Protein AF-A0AAV4LNJ0-F1 (afdb_mon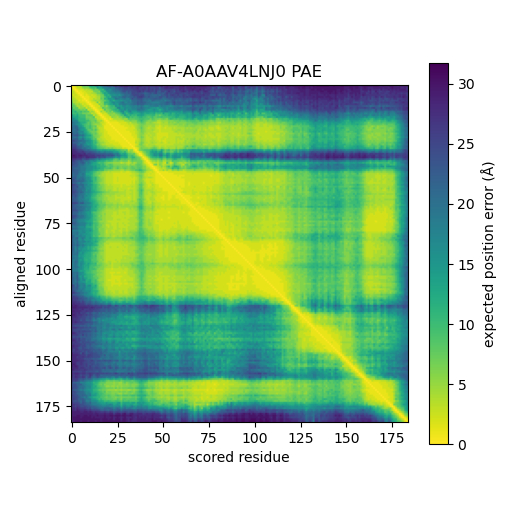omer)

Sequence (184 aa):
MTAALTVLNAVEDVTRVEASEKVLGECLAILWRRHAGSPGGVLQADDAVMDFLARAVFEKPLSDLETPNKRLLNVIAMLYMEHGLTSASYSARICVSEEGSVYSALINAVATHRSCMPMFAWQNFDALFRSSENERRSIIGKFVDERRLPKPFRDFVHPCKDPRTDILMVTCYWFGVTRSTGAL

Nearest PDB structures (foldseek):
  3o8j-assembly5_I  TM=6.833E-01  e=6.311E-03  Salmonella enterica subsp. enterica serovar Typhimurium
  2p2w-assembly1_A-2  TM=5.845E-01  e=1.129E-01  Thermotoga maritima

Secondary structure (DSSP, 8-state):
-HHHHHHHHHHHHHHHHHHHHHHHHHHHHHHHHHHSSSS--PPPGGGHHHHHHHHHHHSS-GGGS-HHHHHHHHHHHHHHS--SS-HHHHHHHHHHHTT--HHHHHHHHHHHHHHHGGGG-THHHHHHHHS-HHHHHHHHHHHHHTT---TTHHHHHSSS--HHHHHHHHHHHHTTTTSSS---

Structure (mmCIF, N/CA/C/O backbone):
data_AF-A0AAV4LNJ0-F1
#
_entry.id   AF-A0AAV4LNJ0-F1
#
loop_
_atom_site.group_PDB
_atom_site.id
_atom_site.type_symbol
_atom_site.label_atom_id
_atom_site.label_alt_id
_atom_site.label_comp_id
_atom_site.label_asym_id
_atom_site.label_entity_id
_atom_site.label_seq_id
_atom_site.pdbx_PDB_ins_code
_atom_site.Cartn_x
_atom_site.Cartn_y
_atom_site.Cartn_z
_atom_site.occupancy
_atom_site.B_iso_or_equiv
_atom_site.auth_seq_id
_atom_site.auth_comp_id
_atom_site.auth_asym_id
_atom_site.auth_atom_id
_atom_site.pdbx_PDB_model_num
ATOM 1 N N . MET A 1 1 ? 26.396 -29.781 -18.581 1.00 49.19 1 MET A N 1
ATOM 2 C CA . MET A 1 1 ? 25.346 -28.862 -19.078 1.00 49.19 1 MET A CA 1
ATOM 3 C C . MET A 1 1 ? 24.397 -28.408 -17.968 1.00 49.19 1 MET A C 1
ATOM 5 O O . MET A 1 1 ? 24.107 -27.226 -17.898 1.00 49.19 1 MET A O 1
ATOM 9 N N . THR A 1 2 ? 23.989 -29.292 -17.052 1.00 53.00 2 THR A N 1
ATOM 10 C CA . THR A 1 2 ? 23.052 -28.998 -15.947 1.00 53.00 2 THR A CA 1
ATOM 11 C C . THR A 1 2 ? 23.570 -27.965 -14.934 1.00 53.00 2 THR A C 1
ATOM 13 O O . THR A 1 2 ? 22.838 -27.054 -14.582 1.00 53.00 2 THR A O 1
ATOM 16 N N . ALA A 1 3 ? 24.848 -28.029 -14.539 1.00 46.94 3 ALA A N 1
ATOM 17 C CA . ALA A 1 3 ? 25.431 -27.084 -13.575 1.00 46.94 3 ALA A CA 1
ATOM 18 C C . ALA A 1 3 ? 25.561 -25.643 -14.113 1.00 46.94 3 ALA A C 1
ATOM 20 O O . ALA A 1 3 ? 25.388 -24.690 -13.364 1.00 46.94 3 ALA A O 1
ATOM 21 N N . ALA A 1 4 ? 25.818 -25.476 -15.415 1.00 41.66 4 ALA A N 1
ATOM 22 C CA . ALA A 1 4 ? 25.912 -24.157 -16.044 1.00 41.66 4 ALA A CA 1
ATOM 23 C C . ALA A 1 4 ? 24.541 -23.465 -16.127 1.00 41.66 4 ALA A C 1
ATOM 25 O O . ALA A 1 4 ? 24.450 -22.267 -15.889 1.00 41.66 4 ALA A O 1
ATOM 26 N N . LEU A 1 5 ? 23.475 -24.233 -16.386 1.00 39.78 5 LEU A N 1
ATOM 27 C CA . LEU A 1 5 ? 22.090 -23.751 -16.347 1.00 39.78 5 LEU A CA 1
ATOM 28 C C . LEU A 1 5 ? 21.650 -23.359 -14.929 1.00 39.78 5 LEU A C 1
ATOM 30 O O . LEU A 1 5 ? 20.991 -22.342 -14.761 1.00 39.78 5 LEU A O 1
ATOM 34 N N . THR A 1 6 ? 22.052 -24.111 -13.900 1.00 49.69 6 THR A N 1
ATOM 35 C CA . THR A 1 6 ? 21.769 -23.747 -12.501 1.00 49.69 6 THR A CA 1
ATOM 36 C C . THR A 1 6 ? 22.473 -22.454 -12.091 1.00 49.69 6 THR A C 1
ATOM 38 O O . THR A 1 6 ? 21.866 -21.623 -11.425 1.00 49.69 6 THR A O 1
ATOM 41 N N . VAL A 1 7 ? 23.728 -22.257 -12.508 1.00 45.03 7 VAL A N 1
ATOM 42 C CA . VAL A 1 7 ? 24.478 -21.022 -12.230 1.00 45.03 7 VAL A CA 1
ATOM 43 C C . VAL A 1 7 ? 23.899 -19.835 -13.001 1.00 45.03 7 VAL A C 1
ATOM 45 O O . VAL A 1 7 ? 23.751 -18.771 -12.419 1.00 45.03 7 VAL A O 1
ATOM 48 N N . LEU A 1 8 ? 23.511 -20.012 -14.268 1.00 37.38 8 LEU A N 1
ATOM 49 C CA . LEU A 1 8 ? 22.846 -18.964 -15.052 1.00 37.38 8 LEU A CA 1
ATOM 50 C C . LEU A 1 8 ? 21.506 -18.549 -14.433 1.00 37.38 8 LEU A C 1
ATOM 52 O O . LEU A 1 8 ? 21.284 -17.359 -14.253 1.00 37.38 8 LEU A O 1
ATOM 56 N N . ASN A 1 9 ? 20.672 -19.506 -14.018 1.00 42.97 9 ASN A N 1
ATOM 57 C CA . ASN A 1 9 ? 19.411 -19.205 -13.336 1.00 42.97 9 ASN A CA 1
ATOM 58 C C . ASN A 1 9 ? 19.643 -18.513 -11.984 1.00 42.97 9 ASN A C 1
ATOM 60 O O . ASN A 1 9 ? 18.956 -17.552 -11.669 1.00 42.97 9 ASN A O 1
ATOM 64 N N . ALA A 1 10 ? 20.643 -18.945 -11.209 1.00 45.41 10 ALA A N 1
ATOM 65 C CA . ALA A 1 10 ? 20.982 -18.300 -9.941 1.00 45.41 10 ALA A CA 1
ATOM 66 C C . ALA A 1 10 ? 21.514 -16.869 -10.136 1.00 45.41 10 ALA A C 1
ATOM 68 O O . ALA A 1 10 ? 21.195 -15.985 -9.351 1.00 45.41 10 ALA A O 1
ATOM 69 N N . VAL A 1 11 ? 22.301 -16.619 -11.187 1.00 48.28 11 VAL A N 1
ATOM 70 C CA . VAL A 1 11 ? 22.796 -15.275 -11.532 1.00 48.28 11 VAL A CA 1
ATOM 71 C C . VAL A 1 11 ? 21.662 -14.387 -12.059 1.00 48.28 11 VAL A C 1
ATOM 73 O O . VAL A 1 11 ? 21.592 -13.211 -11.700 1.00 48.28 11 VAL A O 1
ATOM 76 N N . GLU A 1 12 ? 20.740 -14.930 -12.858 1.00 53.47 12 GLU A N 1
ATOM 77 C CA . GLU A 1 12 ? 19.518 -14.224 -13.269 1.00 53.47 12 GLU A CA 1
ATOM 78 C C . GLU A 1 12 ? 18.617 -13.893 -12.074 1.00 53.47 12 GLU A C 1
ATOM 80 O O . GLU A 1 12 ? 18.088 -12.788 -11.993 1.00 53.47 12 GLU A O 1
ATOM 85 N N . ASP A 1 13 ? 18.474 -14.804 -11.114 1.00 56.94 13 ASP A N 1
ATOM 86 C CA . ASP A 1 13 ? 17.683 -14.565 -9.908 1.00 56.94 13 ASP A CA 1
ATOM 87 C C . ASP A 1 13 ? 18.340 -13.513 -9.001 1.00 56.94 13 ASP A C 1
ATOM 89 O O . ASP A 1 13 ? 17.656 -12.602 -8.539 1.00 56.94 13 ASP A O 1
ATOM 93 N N . VAL A 1 14 ? 19.664 -13.558 -8.809 1.00 59.03 14 VAL A N 1
ATOM 94 C CA . VAL A 1 14 ? 20.403 -12.544 -8.030 1.00 59.03 14 VAL A CA 1
ATOM 95 C C . VAL A 1 14 ? 20.282 -11.159 -8.670 1.00 59.03 14 VAL A C 1
ATOM 97 O O . VAL A 1 14 ? 19.935 -10.195 -7.993 1.00 59.03 14 VAL A O 1
ATOM 100 N N . THR A 1 15 ? 20.471 -11.054 -9.986 1.00 61.31 15 THR A N 1
ATOM 101 C CA . THR A 1 15 ? 20.342 -9.769 -10.698 1.00 61.31 15 THR A CA 1
ATOM 102 C C . THR A 1 15 ? 18.906 -9.232 -10.698 1.00 61.31 15 THR A C 1
ATOM 104 O O . THR A 1 15 ? 18.699 -8.018 -10.641 1.00 61.31 15 THR A O 1
ATOM 107 N N . ARG A 1 16 ? 17.891 -10.108 -10.698 1.00 63.75 16 ARG A N 1
ATOM 108 C CA . ARG A 1 16 ? 16.478 -9.718 -10.539 1.00 63.75 16 ARG A CA 1
ATOM 109 C C . ARG A 1 16 ? 16.154 -9.228 -9.130 1.00 63.75 16 ARG A C 1
ATOM 111 O O . ARG A 1 16 ? 15.381 -8.276 -8.995 1.00 63.75 16 ARG A O 1
ATOM 118 N N . VAL A 1 17 ? 16.726 -9.849 -8.099 1.00 64.06 17 VAL A N 1
ATOM 119 C CA . VAL A 1 17 ? 16.572 -9.412 -6.702 1.00 64.06 17 VAL A CA 1
ATOM 120 C C . VAL A 1 17 ? 17.181 -8.023 -6.520 1.00 64.06 17 VAL A C 1
ATOM 122 O O . VAL A 1 17 ? 16.475 -7.114 -6.089 1.00 64.06 17 VAL A O 1
ATOM 125 N N . GLU A 1 18 ? 18.419 -7.810 -6.971 1.00 67.56 18 GLU A N 1
ATOM 126 C CA . GLU A 1 18 ? 19.094 -6.505 -6.889 1.00 67.56 18 GLU A CA 1
ATOM 127 C C . GLU A 1 18 ? 18.326 -5.400 -7.636 1.00 67.56 18 GLU A C 1
ATOM 129 O O . GLU A 1 18 ? 18.175 -4.278 -7.144 1.00 67.56 18 GLU A O 1
ATOM 134 N N . ALA A 1 19 ? 17.782 -5.713 -8.817 1.00 73.62 19 ALA A N 1
ATOM 135 C CA . ALA A 1 19 ? 16.954 -4.775 -9.570 1.00 73.62 19 ALA A CA 1
ATOM 136 C C . ALA A 1 19 ? 15.653 -4.422 -8.827 1.00 73.62 19 ALA A C 1
ATOM 138 O O . ALA A 1 19 ? 15.236 -3.261 -8.826 1.00 73.62 19 ALA A O 1
ATOM 139 N N . SER A 1 20 ? 15.024 -5.400 -8.172 1.00 74.69 20 SER A N 1
ATOM 140 C CA . SER A 1 20 ? 13.779 -5.204 -7.421 1.00 74.69 20 SE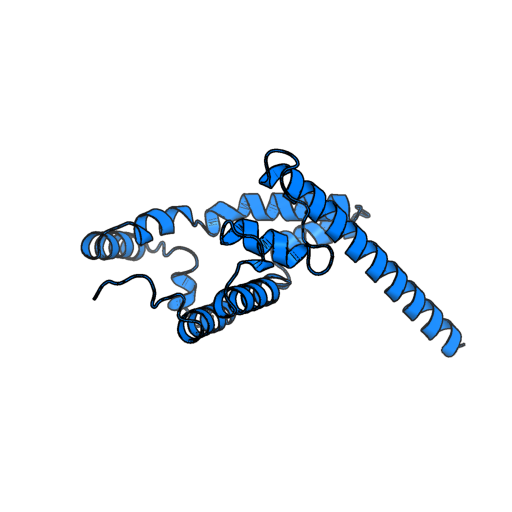R A CA 1
ATOM 141 C C . SER A 1 20 ? 14.001 -4.379 -6.150 1.00 74.69 20 SER A C 1
ATOM 143 O O . SER A 1 20 ? 13.231 -3.458 -5.872 1.00 74.69 20 SER A O 1
ATOM 145 N N . GLU A 1 21 ? 15.083 -4.646 -5.417 1.00 80.88 21 GLU A N 1
ATOM 146 C CA . GLU A 1 21 ? 15.485 -3.878 -4.233 1.00 80.88 21 GLU A CA 1
ATOM 147 C C . GLU A 1 21 ? 15.806 -2.425 -4.582 1.00 80.88 21 GLU A C 1
ATOM 149 O O . GLU A 1 21 ? 15.354 -1.499 -3.903 1.00 80.88 21 GLU A O 1
ATOM 154 N N . LYS A 1 22 ? 16.520 -2.208 -5.691 1.00 83.62 22 LYS A N 1
ATOM 155 C CA . LYS A 1 22 ? 16.820 -0.864 -6.187 1.00 83.62 22 LYS A CA 1
ATOM 156 C C . LYS A 1 22 ? 15.546 -0.081 -6.496 1.00 83.62 22 LYS A C 1
ATOM 158 O O . LYS A 1 22 ? 15.403 1.058 -6.052 1.00 83.62 22 LYS A O 1
ATOM 163 N N . VAL A 1 23 ? 14.608 -0.688 -7.224 1.00 85.19 23 VAL A N 1
ATOM 164 C CA . VAL A 1 23 ? 13.331 -0.046 -7.569 1.00 85.19 23 VAL A CA 1
ATOM 165 C C . VAL A 1 23 ? 12.520 0.272 -6.310 1.00 85.19 23 VAL A C 1
ATOM 167 O O . VAL A 1 23 ? 11.968 1.370 -6.204 1.00 85.19 23 VAL A O 1
ATOM 170 N N . LEU A 1 24 ? 12.478 -0.639 -5.333 1.00 84.44 24 LEU A N 1
ATOM 171 C CA . LEU A 1 24 ? 11.822 -0.396 -4.048 1.00 84.44 24 LEU A CA 1
ATOM 172 C C . LEU A 1 24 ? 12.460 0.786 -3.304 1.00 84.44 24 LEU A C 1
ATOM 174 O O . LEU A 1 24 ? 11.739 1.674 -2.846 1.00 84.44 24 LEU A O 1
ATOM 178 N N . GLY A 1 25 ? 13.792 0.835 -3.230 1.00 84.31 25 GLY A N 1
ATOM 179 C CA . GLY A 1 25 ? 14.532 1.919 -2.584 1.00 84.31 25 GLY A CA 1
ATOM 180 C C . GLY A 1 25 ? 14.294 3.282 -3.239 1.00 84.31 25 GLY A C 1
ATOM 181 O O . GLY A 1 25 ? 14.041 4.272 -2.550 1.00 84.31 25 GLY A O 1
ATOM 182 N N . GLU A 1 26 ? 14.292 3.344 -4.571 1.00 86.19 26 GLU A N 1
ATOM 183 C CA . GLU A 1 26 ? 13.982 4.570 -5.317 1.00 86.19 26 GLU A CA 1
ATOM 184 C C . GLU A 1 26 ? 12.532 5.027 -5.095 1.00 86.19 26 GLU A C 1
ATOM 186 O O . GLU A 1 26 ? 12.282 6.212 -4.851 1.00 86.19 26 GLU A O 1
ATOM 191 N N . CYS A 1 27 ? 11.573 4.096 -5.114 1.00 85.56 27 CYS A N 1
ATOM 192 C CA . CYS A 1 27 ? 10.172 4.395 -4.815 1.00 85.56 27 CYS A CA 1
ATOM 193 C C . CYS A 1 27 ? 10.008 4.929 -3.388 1.00 85.56 27 CYS A C 1
ATOM 195 O O . CYS A 1 27 ? 9.330 5.939 -3.178 1.00 85.56 27 CYS A O 1
ATOM 197 N N . LEU A 1 28 ? 10.663 4.294 -2.415 1.00 85.81 28 LEU A N 1
ATOM 198 C CA . LEU A 1 28 ? 10.655 4.713 -1.018 1.00 85.81 28 LEU A CA 1
ATOM 199 C C . LEU A 1 28 ? 11.237 6.120 -0.850 1.00 85.81 28 LEU A C 1
ATOM 201 O O . LEU A 1 28 ? 10.642 6.949 -0.166 1.00 85.81 28 LEU A O 1
ATOM 205 N N . ALA A 1 29 ? 12.345 6.431 -1.525 1.00 83.62 29 ALA A N 1
ATOM 206 C CA . ALA A 1 29 ? 12.952 7.759 -1.496 1.00 83.62 29 ALA A CA 1
ATOM 207 C C . ALA A 1 29 ? 12.019 8.842 -2.070 1.00 83.62 29 ALA A C 1
ATOM 209 O O . ALA A 1 29 ? 11.904 9.934 -1.503 1.00 83.62 29 ALA A O 1
ATOM 210 N N . ILE A 1 30 ? 11.312 8.543 -3.168 1.00 84.38 30 ILE A N 1
ATOM 211 C CA . ILE A 1 30 ? 10.312 9.446 -3.760 1.00 84.38 30 ILE A CA 1
ATOM 212 C C . ILE A 1 30 ? 9.150 9.678 -2.788 1.00 84.38 30 ILE A C 1
ATOM 214 O O . ILE A 1 30 ? 8.739 10.825 -2.581 1.00 84.38 30 ILE A O 1
ATOM 218 N N . LEU A 1 31 ? 8.618 8.605 -2.193 1.00 83.81 31 LEU A N 1
ATOM 219 C CA . LEU A 1 31 ? 7.522 8.677 -1.227 1.00 83.81 31 LEU A CA 1
ATOM 220 C C . LEU A 1 31 ? 7.931 9.457 0.022 1.00 83.81 31 LEU A C 1
ATOM 222 O O .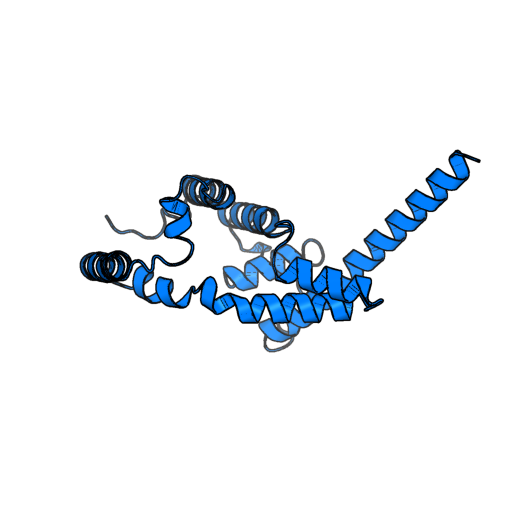 LEU A 1 31 ? 7.200 10.351 0.443 1.00 83.81 31 LEU A O 1
ATOM 226 N N . TRP A 1 32 ? 9.117 9.188 0.565 1.00 84.06 32 TRP A N 1
ATOM 227 C CA . TRP A 1 32 ? 9.647 9.879 1.734 1.00 84.06 32 TRP A CA 1
ATOM 228 C C . TRP A 1 32 ? 9.824 11.375 1.486 1.00 84.06 32 TRP A C 1
ATOM 230 O O . TRP A 1 32 ? 9.333 12.187 2.268 1.00 84.06 32 TRP A O 1
ATOM 240 N N . ARG A 1 33 ? 10.427 11.761 0.352 1.00 81.69 33 ARG A N 1
ATOM 241 C CA . ARG A 1 33 ? 10.578 13.177 -0.019 1.00 81.69 33 ARG A CA 1
ATOM 242 C C . ARG A 1 33 ? 9.228 13.897 -0.087 1.00 81.69 33 ARG A C 1
ATOM 244 O O . ARG A 1 33 ? 9.151 15.069 0.271 1.00 81.69 33 ARG A O 1
ATOM 251 N N . ARG A 1 34 ? 8.174 13.218 -0.550 1.00 77.81 34 ARG A N 1
ATOM 252 C CA . ARG A 1 34 ? 6.813 13.779 -0.590 1.00 77.81 34 ARG A CA 1
ATOM 253 C C . ARG A 1 34 ? 6.157 13.835 0.786 1.00 77.81 34 ARG A C 1
ATOM 255 O O . ARG A 1 34 ? 5.471 14.808 1.069 1.00 77.81 34 ARG A O 1
ATOM 262 N N . HIS A 1 35 ? 6.351 12.812 1.613 1.00 75.44 35 HIS A N 1
ATOM 263 C CA . HIS A 1 35 ? 5.737 12.712 2.935 1.00 75.44 35 HIS A CA 1
ATOM 264 C C . HIS A 1 35 ? 6.359 13.689 3.945 1.00 75.44 35 HIS A C 1
ATOM 266 O O . HIS A 1 35 ? 5.634 14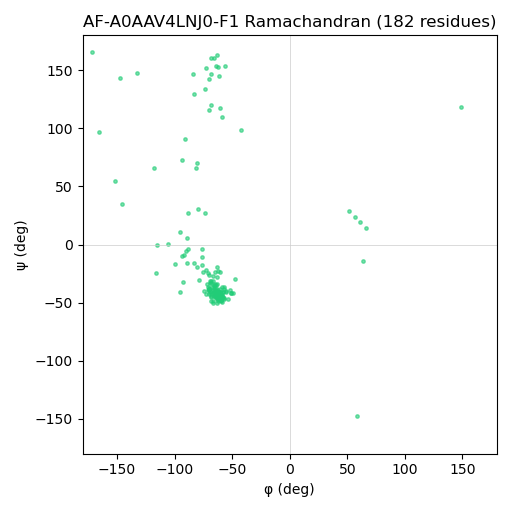.354 4.674 1.00 75.44 35 HIS A O 1
ATOM 272 N N . ALA A 1 36 ? 7.686 13.837 3.952 1.00 69.12 36 ALA A N 1
ATOM 273 C CA . ALA A 1 36 ? 8.397 14.659 4.931 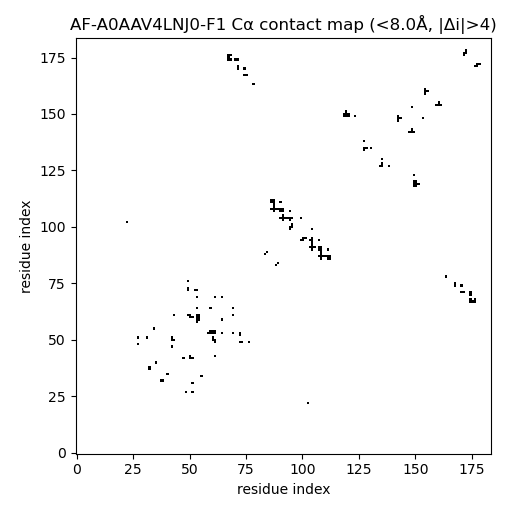1.00 69.12 36 ALA A CA 1
ATOM 274 C C . ALA A 1 36 ? 8.297 16.182 4.686 1.00 69.12 36 ALA A C 1
ATOM 276 O O . ALA A 1 36 ? 8.713 16.961 5.539 1.00 69.12 36 ALA A O 1
ATOM 277 N N . GLY A 1 37 ? 7.788 16.639 3.530 1.00 56.16 37 GLY A N 1
ATOM 278 C CA . GLY A 1 37 ? 7.605 18.066 3.185 1.00 56.16 37 GLY A CA 1
ATOM 279 C C . GLY A 1 37 ? 8.888 18.922 3.079 1.00 56.16 37 GLY A C 1
ATOM 280 O O . GLY A 1 37 ? 8.854 20.028 2.542 1.00 56.16 37 GLY A O 1
ATOM 281 N N . SER A 1 38 ? 10.025 18.425 3.573 1.00 49.03 38 SER A N 1
ATOM 282 C CA . SER A 1 38 ? 11.397 18.962 3.551 1.00 49.03 38 SER A CA 1
ATOM 283 C C . SER A 1 38 ? 12.353 17.873 4.092 1.00 49.03 38 SER A C 1
ATOM 285 O O . SER A 1 38 ? 11.870 16.900 4.669 1.00 49.03 38 SER A O 1
ATOM 287 N N . PRO A 1 39 ? 13.692 17.956 3.930 1.00 49.03 39 PRO 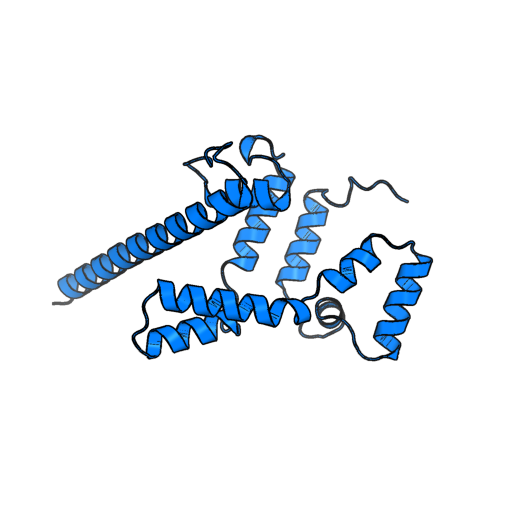A N 1
ATOM 288 C CA . PRO A 1 39 ? 14.623 16.844 4.215 1.00 49.03 39 PRO A CA 1
ATOM 289 C C . PRO A 1 39 ? 14.863 16.556 5.718 1.00 49.03 39 PRO A C 1
ATOM 291 O O . PRO A 1 39 ? 15.917 16.054 6.104 1.00 49.03 39 PRO A O 1
ATOM 294 N N . GLY A 1 40 ? 13.900 16.874 6.584 1.00 50.62 40 GLY A N 1
ATOM 295 C CA . GLY A 1 40 ? 13.986 16.731 8.035 1.00 50.62 40 GLY A CA 1
ATOM 296 C C . GLY A 1 40 ? 13.732 15.302 8.503 1.00 50.62 40 GLY A C 1
ATOM 297 O O . GLY A 1 40 ? 12.706 15.019 9.110 1.00 50.62 40 GLY A O 1
ATOM 298 N N . GLY A 1 41 ? 14.666 14.402 8.211 1.00 63.41 41 GLY A N 1
ATOM 299 C CA . GLY A 1 41 ? 14.700 13.048 8.755 1.00 63.41 41 GLY A CA 1
ATOM 300 C C . GLY A 1 41 ? 15.318 12.075 7.764 1.00 63.41 41 GLY A C 1
ATOM 301 O O . GLY A 1 41 ? 14.805 11.887 6.664 1.00 63.41 41 GLY A O 1
ATOM 302 N N . VAL A 1 42 ? 16.433 11.461 8.144 1.00 75.06 42 VAL A N 1
ATOM 303 C CA . VAL A 1 42 ? 16.987 10.318 7.414 1.00 75.06 42 VAL A CA 1
ATOM 304 C C . VAL A 1 42 ? 16.243 9.081 7.914 1.00 75.06 42 VAL A C 1
ATOM 306 O O . VAL A 1 42 ? 16.109 8.905 9.127 1.00 75.06 42 VAL A O 1
ATOM 309 N N . LEU A 1 43 ? 15.715 8.269 6.993 1.00 79.00 43 LEU A N 1
ATOM 310 C CA . LEU A 1 43 ? 15.155 6.964 7.349 1.00 79.00 43 LEU A CA 1
ATOM 311 C C . LEU A 1 43 ? 16.259 6.097 7.957 1.00 79.00 43 LEU A C 1
ATOM 313 O O . LEU A 1 43 ? 17.414 6.183 7.535 1.00 79.00 43 LEU A O 1
ATOM 317 N N . GLN A 1 44 ? 15.920 5.256 8.929 1.00 76.81 44 GLN A N 1
ATOM 318 C CA . GLN A 1 44 ? 16.883 4.292 9.465 1.00 76.81 44 GLN A CA 1
ATOM 319 C C . GLN A 1 44 ? 17.354 3.359 8.344 1.00 76.81 44 GLN A C 1
ATOM 321 O O . GLN A 1 44 ? 16.537 2.662 7.752 1.00 76.81 44 GLN A O 1
ATOM 326 N N . ALA A 1 45 ? 18.653 3.373 8.028 1.00 70.94 45 ALA A N 1
ATOM 327 C CA . ALA A 1 45 ? 19.202 2.646 6.879 1.00 70.94 45 ALA A CA 1
ATOM 328 C C . ALA A 1 45 ? 18.932 1.135 6.966 1.00 70.94 45 ALA A C 1
ATOM 330 O O . ALA A 1 45 ? 18.632 0.500 5.959 1.00 70.94 45 ALA A O 1
ATOM 331 N N . ASP A 1 46 ? 18.981 0.606 8.185 1.00 77.75 46 ASP A N 1
ATOM 332 C CA . ASP A 1 46 ? 18.875 -0.817 8.493 1.00 77.75 46 ASP A CA 1
ATOM 333 C C . ASP A 1 46 ? 17.441 -1.350 8.319 1.00 77.75 46 ASP A C 1
ATOM 335 O O . ASP A 1 46 ? 17.251 -2.551 8.144 1.00 77.75 46 ASP A O 1
ATOM 339 N N . ASP A 1 47 ? 16.433 -0.468 8.366 1.00 84.88 47 ASP A N 1
ATOM 340 C CA . ASP A 1 47 ? 15.023 -0.839 8.220 1.00 84.88 47 ASP A CA 1
ATOM 341 C C . ASP A 1 47 ? 14.176 0.310 7.640 1.00 84.88 47 ASP A C 1
ATOM 343 O O . ASP A 1 47 ? 13.187 0.778 8.214 1.00 84.88 47 ASP A O 1
ATOM 347 N N . ALA A 1 48 ? 14.601 0.822 6.482 1.00 86.50 48 ALA A N 1
ATOM 348 C CA . ALA A 1 48 ? 14.036 2.040 5.902 1.00 86.50 48 ALA A CA 1
ATOM 349 C C . ALA A 1 48 ? 12.548 1.901 5.541 1.00 86.50 48 ALA A C 1
ATOM 351 O O . ALA A 1 48 ? 11.790 2.867 5.653 1.00 86.50 48 ALA A O 1
ATOM 352 N N . VAL A 1 49 ? 12.118 0.706 5.118 1.00 88.19 49 VAL A N 1
ATOM 353 C CA . VAL A 1 49 ? 10.713 0.425 4.787 1.00 88.19 49 VAL A CA 1
ATOM 354 C C . VAL A 1 49 ? 9.854 0.507 6.044 1.00 88.19 49 VAL A C 1
ATOM 356 O O . VAL A 1 49 ? 8.837 1.203 6.044 1.00 88.19 49 VAL A O 1
ATOM 359 N N . MET A 1 50 ? 10.265 -0.152 7.128 1.00 89.69 50 MET A N 1
ATOM 360 C CA . MET A 1 50 ? 9.494 -0.138 8.366 1.00 89.69 50 MET A CA 1
ATOM 361 C C . MET A 1 50 ? 9.566 1.219 9.064 1.00 89.69 50 MET A C 1
ATOM 363 O O . MET A 1 50 ? 8.560 1.645 9.624 1.00 89.69 50 MET A O 1
ATOM 367 N N . ASP A 1 51 ? 10.687 1.942 8.988 1.00 88.62 51 ASP A N 1
ATOM 368 C CA . ASP A 1 51 ? 10.783 3.315 9.504 1.00 88.62 51 ASP A CA 1
ATOM 369 C C . ASP A 1 51 ? 9.880 4.282 8.735 1.00 88.62 51 ASP A C 1
ATOM 371 O O . ASP A 1 51 ? 9.192 5.108 9.339 1.00 88.62 51 ASP A O 1
ATOM 375 N N . PHE A 1 52 ? 9.783 4.131 7.413 1.00 88.06 52 PHE A N 1
ATOM 376 C CA . PHE A 1 52 ? 8.813 4.880 6.623 1.00 88.06 52 PHE A CA 1
ATOM 377 C C . PHE A 1 52 ? 7.373 4.554 7.037 1.00 88.06 52 PHE A C 1
ATOM 379 O O . PHE A 1 52 ? 6.585 5.469 7.279 1.00 88.06 52 PHE A O 1
ATOM 386 N N . LEU A 1 53 ? 7.026 3.268 7.159 1.00 87.44 53 LEU A N 1
ATOM 387 C CA . LEU A 1 53 ? 5.687 2.844 7.576 1.00 87.44 53 LEU A CA 1
ATOM 388 C C . LEU A 1 53 ? 5.352 3.327 8.994 1.00 87.44 53 LEU A C 1
ATOM 390 O O . LEU A 1 53 ? 4.239 3.790 9.231 1.00 87.44 53 LEU A O 1
ATOM 394 N N . ALA A 1 54 ? 6.308 3.275 9.924 1.00 88.06 54 ALA A N 1
ATOM 395 C CA . ALA A 1 54 ? 6.149 3.753 11.294 1.00 88.06 54 ALA A CA 1
ATOM 396 C C . ALA A 1 54 ? 5.779 5.237 11.319 1.00 88.06 54 ALA A C 1
ATOM 398 O O . ALA A 1 54 ? 4.818 5.629 11.981 1.00 88.06 54 ALA A O 1
ATOM 399 N N . ARG A 1 55 ? 6.487 6.050 10.534 1.00 86.94 55 ARG A N 1
ATOM 400 C CA . ARG A 1 55 ? 6.238 7.490 10.435 1.00 86.94 55 ARG A CA 1
ATOM 401 C C . ARG A 1 55 ? 4.931 7.797 9.712 1.00 86.94 55 ARG A C 1
ATOM 403 O O . ARG A 1 55 ? 4.205 8.680 10.147 1.00 86.94 55 ARG A O 1
ATOM 410 N N . ALA A 1 56 ? 4.594 7.040 8.670 1.00 82.94 56 ALA A N 1
ATOM 411 C CA . ALA A 1 56 ? 3.351 7.228 7.928 1.00 82.94 56 ALA A CA 1
ATOM 412 C C . ALA A 1 56 ? 2.098 6.835 8.732 1.00 82.94 56 ALA A C 1
ATOM 414 O O . ALA A 1 56 ? 1.045 7.438 8.543 1.00 82.94 56 ALA A O 1
ATOM 415 N N . VAL A 1 57 ? 2.196 5.820 9.599 1.00 82.94 57 VAL A N 1
ATOM 416 C CA . VAL A 1 57 ? 1.057 5.276 10.363 1.00 82.94 57 VAL A CA 1
ATOM 417 C C . VAL A 1 57 ? 0.949 5.880 11.765 1.00 82.94 57 VAL A C 1
ATOM 419 O O . VAL A 1 57 ? -0.155 6.154 12.224 1.00 82.94 57 VAL A O 1
ATOM 422 N N . PHE A 1 58 ? 2.075 6.067 12.458 1.00 83.56 58 PHE A N 1
ATOM 423 C CA . PHE A 1 58 ? 2.121 6.490 13.863 1.00 83.56 58 PHE A CA 1
ATOM 424 C C . PHE A 1 58 ? 2.758 7.866 14.078 1.00 83.56 58 PHE A C 1
ATOM 426 O O . PHE A 1 58 ? 2.885 8.284 15.229 1.00 83.56 58 PHE A O 1
ATOM 433 N N . GLU A 1 59 ? 3.204 8.541 13.012 1.00 84.94 59 GLU A N 1
ATOM 434 C CA . GLU A 1 59 ? 3.873 9.852 13.076 1.00 84.94 59 GLU A CA 1
ATOM 435 C C . GLU A 1 59 ? 5.131 9.857 13.970 1.00 84.94 59 GLU A C 1
ATOM 437 O O . GLU A 1 59 ? 5.562 10.891 14.479 1.00 84.94 59 GLU A O 1
ATOM 442 N N . LYS A 1 60 ? 5.750 8.684 14.163 1.00 85.81 60 LYS A N 1
ATOM 443 C CA . LYS A 1 60 ? 6.941 8.478 14.999 1.00 85.81 60 LYS A CA 1
ATOM 444 C C . LYS A 1 60 ? 7.982 7.640 14.260 1.00 85.81 60 LYS A C 1
ATOM 446 O O . LYS A 1 60 ? 7.598 6.770 13.478 1.00 85.81 60 LYS A O 1
ATOM 451 N N . PRO A 1 61 ? 9.286 7.864 14.499 1.00 88.50 61 PRO A N 1
ATOM 452 C CA . PRO A 1 61 ? 10.321 6.975 13.982 1.00 88.50 61 PRO A CA 1
ATOM 453 C C . PRO A 1 61 ? 10.179 5.576 14.593 1.00 88.50 61 PRO A C 1
ATOM 455 O O . PRO A 1 61 ? 9.703 5.416 15.721 1.00 88.50 61 PRO A O 1
ATOM 458 N N . LEU A 1 62 ? 10.647 4.562 13.868 1.00 88.69 62 LEU A N 1
ATOM 459 C CA . LEU A 1 62 ? 10.615 3.169 14.300 1.00 88.69 62 LEU A CA 1
ATOM 460 C C . LEU A 1 62 ? 11.337 2.976 15.632 1.00 88.69 62 LEU A C 1
ATOM 462 O O . LEU A 1 62 ? 10.837 2.226 16.464 1.00 88.69 62 LEU A O 1
ATOM 466 N N . SER A 1 63 ? 12.457 3.667 15.887 1.00 89.12 63 SER A N 1
ATOM 467 C CA . SER A 1 63 ? 13.171 3.595 17.177 1.00 89.12 63 SER A CA 1
ATOM 468 C C . SER A 1 63 ? 12.251 3.835 18.368 1.00 89.12 63 SER A C 1
ATOM 470 O O . SER A 1 63 ? 12.320 3.088 19.345 1.00 89.12 63 SER A O 1
ATOM 472 N N . ASP A 1 64 ? 11.351 4.805 18.233 1.00 89.12 64 ASP A N 1
ATOM 473 C CA . ASP A 1 64 ? 10.544 5.352 19.322 1.00 89.12 64 ASP A CA 1
ATOM 474 C C . ASP A 1 64 ? 9.219 4.597 19.488 1.00 89.12 64 ASP A C 1
ATOM 476 O O . ASP A 1 64 ? 8.461 4.851 20.425 1.00 89.12 64 ASP A O 1
ATOM 480 N N . LEU A 1 65 ? 8.920 3.654 18.587 1.00 88.19 65 LEU A N 1
ATOM 481 C CA . LEU A 1 65 ? 7.766 2.782 18.736 1.00 88.19 65 LEU A CA 1
ATOM 482 C C . LEU A 1 65 ? 8.004 1.731 19.822 1.00 88.19 65 LEU A C 1
ATOM 484 O O . LEU A 1 65 ? 9.014 1.019 19.850 1.00 88.19 65 LEU A O 1
ATOM 488 N N . GLU A 1 66 ? 7.003 1.576 20.681 1.00 90.69 66 GLU A N 1
ATOM 489 C CA . GLU A 1 66 ? 6.931 0.477 21.634 1.00 90.69 66 GLU A CA 1
ATOM 490 C C . GLU A 1 66 ? 6.864 -0.877 20.907 1.00 90.69 66 GLU A C 1
ATOM 492 O O . GLU A 1 66 ? 6.356 -0.993 19.785 1.00 90.69 66 GLU A O 1
ATOM 497 N N . THR A 1 67 ? 7.346 -1.937 21.563 1.00 88.38 67 THR A N 1
ATOM 498 C CA . THR A 1 67 ? 7.371 -3.300 21.007 1.00 88.38 67 THR A CA 1
ATOM 499 C C . THR A 1 67 ? 6.023 -3.773 20.438 1.00 88.38 67 THR A C 1
ATOM 501 O O . THR A 1 67 ? 6.041 -4.380 19.365 1.00 88.38 67 THR A O 1
ATOM 504 N N . PRO A 1 68 ? 4.860 -3.515 21.072 1.00 88.25 68 PRO A N 1
ATOM 505 C CA . PRO A 1 68 ? 3.572 -3.927 20.515 1.00 88.25 68 PRO A CA 1
ATOM 506 C C . PRO A 1 68 ? 3.269 -3.269 19.157 1.00 88.25 68 PRO A C 1
ATOM 508 O O . PRO A 1 68 ? 2.850 -3.955 18.226 1.00 88.25 68 PRO A O 1
ATOM 511 N N . ASN A 1 69 ? 3.575 -1.976 18.999 1.00 87.44 69 ASN A N 1
ATOM 512 C CA . ASN A 1 69 ? 3.358 -1.242 17.747 1.00 87.44 69 ASN A CA 1
ATOM 513 C C . ASN A 1 69 ? 4.318 -1.693 16.642 1.00 87.44 69 ASN A C 1
ATOM 515 O O . ASN A 1 69 ? 3.891 -1.867 15.503 1.00 87.44 69 ASN A O 1
ATOM 519 N N . LYS A 1 70 ? 5.587 -1.970 16.978 1.00 89.31 70 LYS A N 1
ATOM 520 C CA . LYS A 1 70 ? 6.558 -2.567 16.039 1.00 89.31 70 LYS A CA 1
ATOM 521 C C . LYS A 1 70 ? 6.062 -3.908 15.492 1.00 89.31 70 LYS A C 1
ATOM 523 O O . LYS A 1 70 ? 6.115 -4.155 14.290 1.00 89.31 70 LYS A O 1
ATOM 528 N N . ARG A 1 71 ? 5.531 -4.771 16.367 1.00 89.06 71 ARG A N 1
ATOM 529 C CA . ARG A 1 71 ? 4.983 -6.076 15.967 1.00 89.06 71 ARG A CA 1
ATOM 530 C C . ARG A 1 71 ? 3.727 -5.939 15.111 1.00 89.06 71 ARG A C 1
ATOM 532 O O . ARG A 1 71 ? 3.606 -6.656 14.123 1.00 89.06 71 ARG A O 1
ATOM 539 N N . LEU A 1 72 ? 2.820 -5.021 15.457 1.00 88.56 72 LEU A N 1
ATOM 540 C CA . LEU A 1 72 ? 1.648 -4.733 14.630 1.00 88.56 72 LEU A CA 1
ATOM 541 C C . LEU A 1 72 ? 2.064 -4.259 13.232 1.00 88.56 72 LEU A C 1
ATOM 543 O O . LEU A 1 72 ? 1.529 -4.748 12.241 1.00 88.56 72 LEU A O 1
ATOM 547 N N . LEU A 1 73 ? 3.046 -3.359 13.146 1.00 89.81 73 LEU A N 1
ATOM 548 C CA . LEU A 1 73 ? 3.540 -2.841 11.874 1.00 89.81 73 LEU A CA 1
ATOM 549 C C . LEU A 1 73 ? 4.118 -3.956 10.992 1.00 89.81 73 LEU A C 1
ATOM 551 O O . LEU A 1 73 ? 3.798 -4.011 9.809 1.00 89.81 73 LEU A O 1
ATOM 555 N N . ASN A 1 74 ? 4.889 -4.886 11.570 1.00 90.25 74 ASN A N 1
ATOM 556 C CA . ASN A 1 74 ? 5.389 -6.067 10.854 1.00 90.25 74 ASN A CA 1
ATOM 557 C C . ASN A 1 74 ? 4.247 -6.925 10.300 1.00 90.25 74 ASN A C 1
ATOM 559 O O . ASN A 1 74 ? 4.295 -7.356 9.151 1.00 90.25 74 ASN A O 1
ATOM 563 N N . VAL A 1 75 ? 3.203 -7.165 11.100 1.00 90.19 75 VAL A N 1
ATOM 564 C CA . VAL A 1 75 ? 2.028 -7.926 10.650 1.00 90.19 75 VAL A CA 1
ATOM 565 C C . VAL A 1 75 ? 1.322 -7.205 9.504 1.00 90.19 75 VAL A C 1
ATOM 567 O O . VAL A 1 75 ? 1.009 -7.836 8.499 1.00 90.19 75 VAL A O 1
ATOM 570 N N . ILE A 1 76 ? 1.126 -5.888 9.605 1.00 87.69 76 ILE A N 1
ATOM 571 C CA . ILE A 1 76 ? 0.544 -5.084 8.522 1.00 87.69 76 ILE A CA 1
ATOM 572 C C . ILE A 1 76 ? 1.397 -5.204 7.253 1.00 87.69 76 ILE A C 1
ATOM 574 O O . ILE A 1 76 ? 0.857 -5.516 6.193 1.00 87.69 76 ILE A O 1
ATOM 578 N N . ALA A 1 77 ? 2.714 -5.018 7.354 1.00 88.31 77 ALA A N 1
ATOM 579 C CA . ALA A 1 77 ? 3.618 -5.119 6.213 1.00 88.31 77 ALA A CA 1
ATOM 580 C C . ALA A 1 77 ? 3.523 -6.495 5.533 1.00 88.31 77 ALA A C 1
ATOM 582 O O . ALA A 1 77 ? 3.359 -6.564 4.318 1.00 88.31 77 ALA A O 1
ATOM 583 N N . MET A 1 78 ? 3.526 -7.585 6.309 1.00 89.44 78 MET A N 1
ATOM 584 C CA . MET A 1 78 ? 3.392 -8.946 5.776 1.00 89.44 78 MET A CA 1
ATOM 585 C C . MET A 1 78 ? 2.047 -9.182 5.078 1.00 89.44 78 MET A C 1
ATOM 587 O O . MET A 1 78 ? 2.011 -9.744 3.987 1.00 89.44 78 MET A O 1
ATOM 591 N N . LEU A 1 79 ? 0.933 -8.752 5.681 1.00 88.06 79 LEU A N 1
ATOM 592 C CA . LEU A 1 79 ? -0.410 -9.016 5.146 1.00 88.06 79 LEU A CA 1
ATOM 593 C C . LEU A 1 79 ? -0.729 -8.231 3.866 1.00 88.06 79 LEU A C 1
ATOM 595 O O . LEU A 1 79 ? -1.608 -8.639 3.102 1.00 88.06 79 LEU A O 1
ATOM 599 N N . TYR A 1 80 ? -0.057 -7.099 3.648 1.00 86.50 80 TYR A N 1
ATOM 600 C CA . TYR A 1 80 ? -0.279 -6.231 2.489 1.00 86.50 80 TYR A CA 1
ATOM 601 C C . TYR A 1 80 ? 0.827 -6.309 1.432 1.00 86.50 80 TYR A C 1
ATOM 603 O O . TYR A 1 80 ? 0.709 -5.646 0.404 1.00 86.50 80 TYR A O 1
ATOM 611 N N . MET A 1 81 ? 1.861 -7.130 1.646 1.00 85.62 81 MET A N 1
ATOM 612 C CA . MET A 1 81 ? 2.967 -7.288 0.697 1.00 85.62 81 MET A CA 1
ATOM 613 C C . MET A 1 81 ? 2.517 -7.893 -0.640 1.00 85.62 81 MET A C 1
ATOM 615 O O . MET A 1 81 ? 2.997 -7.478 -1.688 1.00 85.62 81 MET A O 1
ATOM 619 N N . GLU A 1 82 ? 1.580 -8.843 -0.614 1.00 84.62 82 GLU A N 1
ATOM 620 C CA . GLU A 1 82 ? 1.071 -9.527 -1.805 1.00 84.62 82 GLU A CA 1
ATOM 621 C C . GLU A 1 82 ? -0.406 -9.887 -1.616 1.00 84.62 82 GLU A C 1
ATOM 623 O O . GLU A 1 82 ? -0.843 -10.241 -0.519 1.00 84.62 82 GLU A O 1
ATOM 628 N N . HIS A 1 83 ? -1.196 -9.802 -2.690 1.00 84.94 83 HIS A N 1
ATOM 629 C CA . HIS A 1 83 ? -2.617 -10.161 -2.646 1.00 84.94 83 HIS A CA 1
ATOM 630 C C . HIS A 1 83 ? -3.126 -10.788 -3.954 1.00 84.94 83 HIS A C 1
ATOM 632 O O . HIS A 1 83 ? -4.267 -10.567 -4.376 1.00 84.94 83 HIS A O 1
ATOM 638 N N . GLY A 1 84 ? -2.271 -11.563 -4.624 1.00 85.69 84 GLY A N 1
ATOM 639 C CA . GLY A 1 84 ? -2.612 -12.233 -5.871 1.00 85.69 84 GLY A CA 1
ATOM 640 C C . GLY A 1 84 ? -3.042 -11.246 -6.956 1.00 85.69 84 GLY A C 1
ATOM 641 O O . GLY A 1 84 ? -2.577 -10.108 -7.010 1.00 85.69 84 GLY A O 1
ATOM 642 N N . LEU A 1 85 ? -3.964 -11.675 -7.825 1.00 85.50 85 LEU A N 1
ATOM 643 C CA . LEU A 1 85 ? -4.371 -10.908 -9.005 1.00 85.50 85 LEU A CA 1
ATOM 644 C C . LEU A 1 85 ? -5.401 -9.805 -8.696 1.00 85.50 85 LEU A C 1
ATOM 646 O O . LEU A 1 85 ? -6.547 -9.839 -9.141 1.00 85.50 85 LEU A O 1
ATOM 650 N N . THR A 1 86 ? -4.989 -8.802 -7.929 1.00 86.69 86 THR A N 1
ATOM 651 C CA . THR A 1 86 ? -5.737 -7.546 -7.768 1.00 86.69 86 THR A CA 1
ATOM 652 C C . THR A 1 86 ? -5.746 -6.731 -9.063 1.00 86.69 86 THR A C 1
ATOM 654 O O . THR A 1 86 ? -4.844 -6.877 -9.887 1.00 86.69 86 THR A O 1
ATOM 657 N N . SER A 1 87 ? -6.688 -5.793 -9.219 1.00 88.88 87 SER A N 1
ATOM 658 C CA . SER A 1 87 ? -6.721 -4.888 -10.382 1.00 88.88 87 SER A CA 1
ATOM 659 C C . SER A 1 87 ? -5.387 -4.170 -10.619 1.00 88.88 87 SER A C 1
ATOM 661 O O . SER A 1 87 ? -4.965 -4.038 -11.762 1.00 88.88 87 SER A O 1
ATOM 663 N N . ALA A 1 88 ? -4.702 -3.753 -9.547 1.00 90.38 88 ALA A N 1
ATOM 664 C CA . ALA A 1 88 ? -3.394 -3.104 -9.629 1.00 90.38 88 ALA A CA 1
ATOM 665 C C . ALA A 1 88 ? -2.293 -4.065 -10.111 1.00 90.38 88 ALA A C 1
ATOM 667 O O . ALA A 1 88 ? -1.524 -3.725 -11.003 1.00 90.38 88 ALA A O 1
ATOM 668 N N . SER A 1 89 ? -2.238 -5.285 -9.570 1.00 90.38 89 SER A N 1
ATOM 669 C CA . SER A 1 89 ? -1.274 -6.295 -10.034 1.00 90.38 89 SER A CA 1
ATOM 670 C C . SER A 1 89 ? -1.552 -6.747 -11.476 1.00 90.38 89 SER A C 1
ATOM 672 O O . SER A 1 89 ? -0.622 -6.987 -12.242 1.00 90.38 89 SER A O 1
ATOM 674 N N . TYR A 1 90 ? -2.827 -6.821 -11.873 1.00 93.06 90 TYR A N 1
ATOM 675 C CA . TYR A 1 90 ? -3.239 -7.192 -13.222 1.00 93.06 90 TYR A CA 1
ATOM 676 C C . TYR A 1 90 ? -2.849 -6.117 -14.236 1.00 93.06 90 TYR A C 1
ATOM 678 O O . TYR A 1 90 ? -2.272 -6.444 -15.270 1.00 93.06 90 TYR A O 1
ATOM 686 N N . SER A 1 91 ? -3.076 -4.836 -13.924 1.00 94.25 91 SER A N 1
ATOM 687 C CA . SER A 1 91 ? -2.655 -3.741 -14.803 1.00 94.25 91 SER A CA 1
ATOM 688 C C . SER A 1 91 ? -1.134 -3.643 -14.925 1.00 94.25 91 SER A C 1
ATOM 690 O O . SER A 1 91 ? -0.630 -3.389 -16.019 1.00 94.25 91 SER A O 1
ATOM 692 N N . ALA A 1 92 ? -0.391 -3.930 -13.850 1.00 92.56 92 ALA A N 1
ATOM 693 C CA . ALA A 1 92 ? 1.065 -4.042 -13.907 1.00 92.56 92 ALA A CA 1
ATOM 694 C C . ALA A 1 92 ? 1.503 -5.161 -14.867 1.00 92.56 92 ALA A C 1
ATOM 696 O O . ALA A 1 92 ? 2.365 -4.944 -15.714 1.00 92.56 92 ALA A O 1
ATOM 697 N N . ARG A 1 93 ? 0.874 -6.343 -14.779 1.00 92.38 93 ARG A N 1
ATOM 698 C CA . ARG A 1 93 ? 1.182 -7.495 -15.643 1.00 92.38 93 ARG A CA 1
ATOM 699 C C . ARG A 1 93 ? 0.880 -7.229 -17.114 1.00 92.38 93 ARG A C 1
ATOM 701 O O . ARG A 1 93 ? 1.699 -7.599 -17.943 1.00 92.38 93 ARG A O 1
ATOM 708 N N . ILE A 1 94 ? -0.237 -6.566 -17.425 1.00 94.38 94 ILE A N 1
ATOM 709 C CA . ILE A 1 94 ? -0.536 -6.130 -18.800 1.00 94.38 94 ILE A CA 1
ATOM 710 C C . ILE A 1 94 ? 0.551 -5.172 -19.292 1.00 94.38 94 ILE A C 1
ATOM 712 O O . ILE A 1 94 ? 1.067 -5.324 -20.389 1.00 94.38 94 ILE A O 1
ATOM 716 N N . CYS A 1 95 ? 0.949 -4.201 -18.468 1.00 92.25 95 CYS A N 1
ATOM 717 C CA . CYS A 1 95 ? 2.003 -3.269 -18.856 1.00 92.25 95 CYS A CA 1
ATOM 718 C C . CYS A 1 95 ? 3.314 -3.994 -19.193 1.00 92.25 95 CYS A C 1
ATOM 720 O O . CYS A 1 95 ? 3.970 -3.626 -20.159 1.00 92.25 95 CYS A O 1
ATOM 722 N N . VAL A 1 96 ? 3.686 -5.011 -18.413 1.00 92.06 96 VAL A N 1
ATOM 723 C CA . VAL A 1 96 ? 4.888 -5.818 -18.667 1.00 92.06 96 VAL A CA 1
ATOM 724 C C . VAL A 1 96 ? 4.724 -6.721 -19.895 1.00 92.06 96 VAL A C 1
ATOM 726 O O . VAL A 1 96 ? 5.692 -6.904 -20.627 1.00 92.06 96 VAL A O 1
ATOM 729 N N . SER A 1 97 ? 3.532 -7.278 -20.152 1.00 92.12 97 SER A N 1
ATOM 730 C CA . SER A 1 97 ? 3.302 -8.133 -21.330 1.00 92.12 97 SER A CA 1
ATOM 731 C C . SER A 1 97 ? 3.410 -7.373 -22.648 1.00 92.12 97 SER A C 1
ATOM 733 O O . SER A 1 97 ? 3.787 -7.963 -23.651 1.00 92.12 97 SER A O 1
ATOM 735 N N . GLU A 1 98 ? 3.137 -6.069 -22.625 1.00 94.94 98 GLU A N 1
ATOM 736 C CA . GLU A 1 98 ? 3.337 -5.147 -23.749 1.00 94.94 98 GLU A CA 1
ATOM 737 C C . GLU A 1 98 ? 4.757 -4.537 -23.758 1.00 94.94 98 GLU A C 1
ATOM 739 O O . GLU A 1 98 ? 4.953 -3.409 -24.204 1.00 94.94 98 GLU A O 1
ATOM 744 N N . GLU A 1 99 ? 5.743 -5.251 -23.200 1.00 91.94 99 GLU A N 1
ATOM 745 C CA . GLU A 1 99 ? 7.160 -4.850 -23.118 1.00 91.94 99 GLU A CA 1
ATOM 746 C C . GLU A 1 99 ? 7.420 -3.550 -22.327 1.00 91.94 99 GLU A C 1
ATOM 748 O O . GLU A 1 99 ? 8.473 -2.917 -22.436 1.00 91.94 99 GLU A O 1
ATOM 753 N N . GLY A 1 100 ? 6.473 -3.139 -21.482 1.00 86.44 100 GLY A N 1
ATOM 754 C CA . GLY A 1 100 ? 6.622 -1.976 -20.618 1.00 86.44 100 GLY A CA 1
ATOM 755 C C . GLY A 1 100 ? 7.664 -2.184 -19.518 1.00 86.44 100 GLY A C 1
ATOM 756 O O . GLY A 1 100 ? 7.823 -3.269 -18.957 1.00 86.44 100 GLY A O 1
ATOM 757 N N . SER A 1 101 ? 8.359 -1.102 -19.159 1.00 88.38 101 SER A N 1
ATOM 758 C CA . SER A 1 101 ? 9.351 -1.125 -18.079 1.00 88.38 101 SER A CA 1
ATOM 759 C C . SER A 1 101 ? 8.721 -1.392 -16.704 1.00 88.38 101 SER A C 1
ATOM 761 O O . SER A 1 101 ? 7.540 -1.112 -16.477 1.00 88.38 101 SER A O 1
ATOM 763 N N . VAL A 1 102 ? 9.538 -1.826 -15.738 1.00 86.31 102 VAL A N 1
ATOM 764 C CA . VAL A 1 102 ? 9.116 -1.993 -14.333 1.00 86.31 102 VAL A CA 1
ATOM 765 C C . VAL A 1 102 ? 8.526 -0.695 -13.762 1.00 86.31 102 VAL A C 1
ATOM 767 O O . VAL A 1 102 ? 7.493 -0.731 -13.097 1.00 86.31 102 VAL A O 1
ATOM 770 N N . TYR A 1 103 ? 9.105 0.469 -14.077 1.00 87.56 103 TYR A N 1
ATOM 771 C CA . TYR A 1 103 ? 8.564 1.761 -13.637 1.00 87.56 103 TYR A CA 1
ATOM 772 C C . TYR A 1 103 ? 7.199 2.064 -14.266 1.00 87.56 103 TYR A C 1
ATOM 774 O O . TYR A 1 103 ? 6.298 2.537 -13.575 1.00 87.56 103 TYR A O 1
ATOM 782 N N . SER A 1 104 ? 7.013 1.758 -15.554 1.00 89.31 104 SER A N 1
ATOM 783 C CA . SER A 1 104 ? 5.723 1.909 -16.244 1.00 89.31 104 SER A CA 1
ATOM 784 C C . SER A 1 104 ? 4.649 1.025 -15.604 1.00 89.31 104 SER A C 1
ATOM 786 O O . SER A 1 104 ? 3.538 1.490 -15.337 1.00 89.31 104 SER A O 1
ATOM 788 N N . ALA A 1 105 ? 5.000 -0.223 -15.287 1.00 90.69 105 ALA A N 1
ATOM 789 C CA . ALA A 1 105 ? 4.117 -1.161 -14.608 1.00 90.69 105 ALA A CA 1
ATOM 790 C C . ALA A 1 105 ? 3.721 -0.664 -13.207 1.00 90.69 105 ALA A C 1
ATOM 792 O O . ALA A 1 105 ? 2.539 -0.693 -12.861 1.00 90.69 105 ALA A O 1
ATOM 793 N N . LEU A 1 106 ? 4.673 -0.134 -12.431 1.00 89.94 106 LEU A N 1
ATOM 794 C CA . LEU A 1 106 ? 4.415 0.449 -11.109 1.00 89.94 106 LEU A CA 1
ATOM 795 C C . LEU A 1 106 ? 3.521 1.691 -11.177 1.00 89.94 106 LEU A C 1
ATOM 797 O O . LEU A 1 106 ? 2.585 1.815 -10.387 1.00 89.94 106 LEU A O 1
ATOM 801 N N . ILE A 1 107 ? 3.758 2.593 -12.134 1.00 90.25 107 ILE A N 1
ATOM 802 C CA . ILE A 1 107 ? 2.917 3.782 -12.338 1.00 90.25 107 ILE A CA 1
ATOM 803 C C . ILE A 1 107 ? 1.472 3.364 -12.638 1.00 90.25 107 ILE A C 1
ATOM 805 O O . ILE A 1 107 ? 0.541 3.888 -12.021 1.00 90.25 107 ILE A O 1
ATOM 809 N N . ASN A 1 108 ? 1.282 2.384 -13.525 1.00 91.62 108 ASN A N 1
ATOM 810 C CA . ASN A 1 108 ? -0.040 1.851 -13.855 1.00 91.62 108 ASN A CA 1
ATOM 811 C C . ASN A 1 108 ? -0.711 1.171 -12.655 1.00 91.62 108 ASN A C 1
ATOM 813 O O . ASN A 1 108 ? -1.893 1.422 -12.394 1.00 91.62 108 ASN A O 1
ATOM 817 N N . ALA A 1 109 ? 0.031 0.370 -11.889 1.00 91.56 109 ALA A N 1
ATOM 818 C CA . ALA A 1 109 ? -0.470 -0.275 -10.680 1.00 91.56 109 ALA A CA 1
ATOM 819 C C . ALA A 1 109 ? -0.946 0.756 -9.644 1.00 91.56 109 ALA A C 1
ATOM 821 O O . ALA A 1 109 ? -2.067 0.654 -9.144 1.00 91.56 109 ALA A O 1
ATOM 822 N N . VAL A 1 110 ? -0.144 1.793 -9.374 1.00 89.62 110 VAL A N 1
ATOM 823 C CA . VAL A 1 110 ? -0.481 2.874 -8.430 1.00 89.62 110 VAL A CA 1
ATOM 824 C C . VAL A 1 110 ? -1.691 3.677 -8.910 1.00 89.62 110 VAL A C 1
ATOM 826 O O . VAL A 1 110 ? -2.598 3.954 -8.121 1.00 89.62 110 VAL A O 1
ATOM 829 N N . ALA A 1 111 ? -1.748 4.029 -10.198 1.00 89.94 111 ALA A N 1
ATOM 830 C CA . ALA A 1 111 ? -2.884 4.747 -10.774 1.00 89.94 111 ALA A CA 1
ATOM 831 C C . ALA A 1 111 ? -4.184 3.932 -10.672 1.00 89.94 111 ALA A C 1
ATOM 833 O O . ALA A 1 111 ? -5.223 4.464 -10.274 1.00 89.94 111 ALA A O 1
ATOM 834 N N . THR A 1 112 ? -4.105 2.629 -10.954 1.00 91.06 112 THR A N 1
ATOM 835 C CA . THR A 1 112 ? -5.229 1.690 -10.824 1.00 91.06 112 THR A CA 1
ATOM 836 C C . THR A 1 112 ? -5.662 1.543 -9.367 1.00 91.06 112 THR A C 1
ATOM 838 O O . THR A 1 112 ? -6.847 1.594 -9.055 1.00 91.06 112 THR A O 1
ATOM 841 N N . HIS A 1 113 ? -4.713 1.411 -8.439 1.00 87.12 113 HIS A N 1
ATOM 842 C CA . HIS A 1 113 ? -5.029 1.323 -7.017 1.00 87.12 113 HIS A CA 1
ATOM 843 C C . HIS A 1 113 ? -5.753 2.588 -6.531 1.00 87.12 113 HIS A C 1
ATOM 845 O O . HIS A 1 113 ? -6.782 2.504 -5.860 1.00 87.12 113 HIS A O 1
ATOM 851 N N . ARG A 1 114 ? -5.277 3.772 -6.941 1.00 84.56 114 ARG A N 1
ATOM 852 C CA . ARG A 1 114 ? -5.892 5.062 -6.600 1.00 84.56 114 ARG A CA 1
ATOM 853 C C . ARG A 1 114 ? -7.313 5.206 -7.146 1.00 84.56 114 ARG A C 1
ATOM 855 O O . ARG A 1 114 ? -8.157 5.759 -6.446 1.00 84.56 114 ARG A O 1
ATOM 862 N N . SER A 1 115 ? -7.601 4.731 -8.358 1.00 83.50 115 SER A N 1
ATOM 863 C CA . SER A 1 115 ? -8.962 4.794 -8.911 1.00 83.50 115 SER A CA 1
ATOM 864 C C . SER A 1 115 ? -9.927 3.840 -8.201 1.00 83.50 115 SER A C 1
ATOM 866 O O . SER A 1 115 ? -11.119 4.129 -8.114 1.00 83.50 115 SER A O 1
ATOM 868 N N . CYS A 1 116 ? -9.416 2.750 -7.622 1.00 75.12 116 CYS A N 1
ATOM 869 C CA . CYS A 1 116 ? -10.200 1.828 -6.804 1.00 75.12 116 CYS A CA 1
ATOM 870 C C . CYS A 1 116 ? -10.373 2.281 -5.340 1.00 75.12 116 CYS A C 1
ATOM 872 O O . CYS A 1 116 ? -11.273 1.775 -4.674 1.00 75.12 116 CYS A O 1
ATOM 874 N N . MET A 1 117 ? -9.585 3.238 -4.828 1.00 69.56 117 MET A N 1
ATOM 875 C CA . MET A 1 117 ? -9.668 3.725 -3.433 1.00 69.56 117 MET A CA 1
ATOM 876 C C . MET A 1 117 ? -11.083 4.102 -2.950 1.00 69.56 117 MET A C 1
ATOM 878 O O . MET A 1 117 ? -11.432 3.724 -1.831 1.00 69.56 117 MET A O 1
ATOM 882 N N . PRO A 1 118 ? -11.943 4.771 -3.746 1.00 64.81 118 PRO A N 1
ATOM 883 C CA . PRO A 1 118 ? -13.326 5.043 -3.343 1.00 64.81 118 PRO A CA 1
ATOM 884 C C . PRO A 1 118 ? -14.161 3.778 -3.078 1.00 64.81 118 PRO A C 1
ATOM 886 O O . PRO A 1 118 ? -15.122 3.825 -2.318 1.00 64.81 118 PRO A O 1
ATOM 889 N N . MET A 1 119 ? -13.801 2.625 -3.653 1.00 60.94 119 MET A N 1
ATOM 890 C CA . MET A 1 119 ? -14.463 1.344 -3.363 1.00 60.94 119 MET A CA 1
ATOM 891 C C . MET A 1 119 ? -14.060 0.766 -2.001 1.00 60.94 119 MET A C 1
ATOM 893 O O . MET A 1 119 ? -14.812 -0.014 -1.417 1.00 60.94 119 MET A O 1
ATOM 897 N N . PHE A 1 120 ? -12.892 1.160 -1.491 1.00 60.09 120 PHE A N 1
ATOM 898 C CA . PHE A 1 120 ? -12.360 0.785 -0.179 1.00 60.09 120 PHE A CA 1
ATOM 899 C C . PHE A 1 120 ? -12.674 1.843 0.897 1.00 60.09 120 PHE A C 1
ATOM 901 O O . PHE A 1 120 ? -12.105 1.801 1.982 1.00 60.09 120 PHE A O 1
ATOM 908 N N . ALA A 1 121 ? -13.552 2.809 0.584 1.00 56.84 121 ALA A N 1
ATOM 909 C CA . ALA A 1 121 ? -13.679 4.114 1.232 1.00 56.84 121 ALA A CA 1
ATOM 910 C C . ALA A 1 121 ? -13.585 4.124 2.768 1.00 56.84 121 ALA A C 1
ATOM 912 O O . ALA A 1 121 ? -14.590 4.018 3.470 1.00 56.84 121 ALA A O 1
ATOM 913 N N . TRP A 1 122 ? -12.385 4.464 3.244 1.00 52.41 122 TRP A N 1
ATOM 914 C CA . TRP A 1 122 ? -12.080 5.057 4.553 1.00 52.41 122 TRP A CA 1
ATOM 915 C C . TRP A 1 122 ? -12.996 6.245 4.903 1.00 52.41 122 TRP A C 1
ATOM 917 O O . TRP A 1 122 ? -13.319 6.471 6.063 1.00 52.41 122 TRP A O 1
ATOM 927 N N . GLN A 1 123 ? -13.476 6.974 3.889 1.00 51.62 123 GLN A N 1
ATOM 928 C CA . GLN A 1 123 ? -14.347 8.147 4.041 1.00 51.62 123 GLN A CA 1
ATOM 929 C C . GLN A 1 123 ? -15.702 7.811 4.691 1.00 51.62 123 GLN A C 1
ATOM 931 O O . GLN A 1 123 ? -16.269 8.649 5.385 1.00 51.62 123 GLN A O 1
ATOM 936 N N . ASN A 1 124 ? -16.195 6.575 4.534 1.00 54.56 124 ASN A N 1
ATOM 937 C CA . ASN A 1 124 ? -17.401 6.105 5.230 1.00 54.56 124 ASN A CA 1
ATOM 938 C C . ASN A 1 124 ? -17.114 5.675 6.677 1.00 54.56 124 ASN A C 1
ATOM 940 O O . ASN A 1 124 ? -18.030 5.590 7.494 1.00 54.56 124 ASN A O 1
ATOM 944 N N . PHE A 1 125 ? -15.850 5.389 6.993 1.00 64.25 125 PHE A N 1
ATOM 945 C CA . PHE A 1 125 ? -15.427 4.896 8.296 1.00 64.25 125 PHE A CA 1
ATOM 946 C C . PHE A 1 125 ? -15.013 6.011 9.242 1.00 64.25 125 PHE A C 1
ATOM 948 O O . PHE A 1 125 ? -15.281 5.889 10.427 1.00 64.25 125 PHE A O 1
ATOM 955 N N . ASP A 1 126 ? -14.442 7.112 8.757 1.00 66.00 126 ASP A N 1
ATOM 956 C CA . ASP A 1 126 ? -14.084 8.244 9.621 1.00 66.00 126 ASP A CA 1
ATOM 957 C C . ASP A 1 126 ? -15.304 8.826 10.344 1.00 66.00 126 ASP A C 1
ATOM 959 O O . ASP A 1 126 ? -15.252 9.061 11.552 1.00 66.00 126 ASP A O 1
ATOM 963 N N . ALA A 1 127 ? -16.422 9.002 9.628 1.00 68.12 127 ALA A N 1
ATOM 964 C CA . ALA A 1 127 ? -17.687 9.406 10.236 1.00 68.12 127 ALA A CA 1
ATOM 965 C C . ALA A 1 127 ? -18.143 8.372 11.275 1.00 68.12 127 ALA A C 1
ATOM 967 O O . ALA A 1 127 ? -18.425 8.726 12.413 1.00 68.12 127 ALA A O 1
ATOM 968 N N . LEU A 1 128 ? -18.113 7.083 10.926 1.00 72.12 128 LEU A N 1
ATOM 969 C CA . LEU A 1 128 ? -18.495 6.001 11.832 1.00 72.12 128 LEU A CA 1
ATOM 970 C C . LEU A 1 128 ? -17.619 5.950 13.100 1.00 72.12 128 LEU A C 1
ATOM 972 O O . LEU A 1 128 ? -18.139 5.819 14.206 1.00 72.12 128 LEU A O 1
ATOM 976 N N . PHE A 1 129 ? -16.298 6.068 12.969 1.00 72.31 129 PHE A N 1
ATOM 977 C CA . PHE A 1 129 ? -15.360 5.999 14.087 1.00 72.31 129 PHE A CA 1
ATOM 978 C C . PHE A 1 129 ? -15.469 7.218 15.006 1.00 72.31 129 PHE A C 1
ATOM 980 O O . PHE A 1 129 ? -15.305 7.068 16.217 1.00 72.31 129 PHE A O 1
ATOM 987 N N . ARG A 1 130 ? -15.818 8.394 14.469 1.00 76.44 130 ARG A N 1
ATOM 988 C CA . ARG A 1 130 ? -15.996 9.636 15.242 1.00 76.44 130 ARG A CA 1
ATOM 989 C C . ARG A 1 130 ? -17.416 9.840 15.784 1.00 76.44 130 ARG A C 1
ATOM 991 O O . ARG A 1 130 ? -17.599 10.665 16.671 1.00 76.44 130 ARG A O 1
ATOM 998 N N . SER A 1 131 ? -18.403 9.105 15.277 1.00 78.81 131 SER A N 1
ATOM 999 C CA . SER A 1 131 ? -19.798 9.171 15.722 1.00 78.81 131 SER A CA 1
ATOM 1000 C C . SER A 1 131 ? -20.031 8.538 17.095 1.00 78.81 131 SER A C 1
ATOM 1002 O O . SER A 1 131 ? -19.369 7.568 17.477 1.00 78.81 131 SER A O 1
ATOM 1004 N N . SER A 1 132 ? -21.042 9.046 17.803 1.00 85.31 132 SER A N 1
ATOM 1005 C CA . SER A 1 132 ? -21.591 8.422 19.014 1.00 85.31 132 SER A CA 1
ATOM 1006 C C . SER A 1 132 ? -22.210 7.048 18.715 1.00 85.31 132 SER A C 1
ATOM 1008 O O . SER A 1 132 ? -22.520 6.724 17.568 1.00 85.31 132 SER A O 1
ATOM 1010 N N . GLU A 1 133 ? -22.435 6.215 19.736 1.00 82.06 133 GLU A N 1
ATOM 1011 C CA . GLU A 1 133 ? -22.991 4.866 19.538 1.00 82.06 133 GLU A CA 1
ATOM 1012 C C . GLU A 1 133 ? -24.364 4.881 18.836 1.00 82.06 133 GLU A C 1
ATOM 1014 O O . GLU A 1 133 ? -24.612 4.089 17.924 1.00 82.06 133 GLU A O 1
ATOM 1019 N N . ASN A 1 134 ? -25.233 5.829 19.200 1.00 83.81 134 ASN A N 1
ATOM 1020 C CA . ASN A 1 134 ? -26.552 5.990 18.584 1.00 83.81 134 ASN A CA 1
ATOM 1021 C C . ASN A 1 134 ? -26.451 6.387 17.103 1.00 83.81 134 ASN A C 1
ATOM 1023 O O . ASN A 1 134 ? -27.174 5.855 16.257 1.00 83.81 134 ASN A O 1
ATOM 1027 N N . GLU A 1 135 ? -25.520 7.280 16.768 1.00 83.62 135 GLU A N 1
ATOM 1028 C CA . GLU A 1 135 ? -25.258 7.681 15.384 1.00 83.62 135 GLU A CA 1
ATOM 1029 C C . GLU A 1 135 ? -24.648 6.540 14.569 1.00 83.62 135 GLU A C 1
ATOM 1031 O O . GLU A 1 135 ? -25.071 6.317 13.438 1.00 83.62 135 GLU A O 1
ATOM 1036 N N . ARG A 1 136 ? -23.728 5.755 15.147 1.00 83.00 136 ARG A N 1
ATOM 1037 C CA . ARG A 1 136 ? -23.168 4.559 14.497 1.00 83.00 136 ARG A CA 1
ATOM 1038 C C . ARG A 1 136 ? -24.264 3.570 14.116 1.00 83.00 136 ARG A C 1
ATOM 1040 O O . ARG A 1 136 ? -24.284 3.102 12.981 1.00 83.00 136 ARG A O 1
ATOM 1047 N N . ARG A 1 137 ? -25.199 3.285 15.032 1.00 81.69 137 AR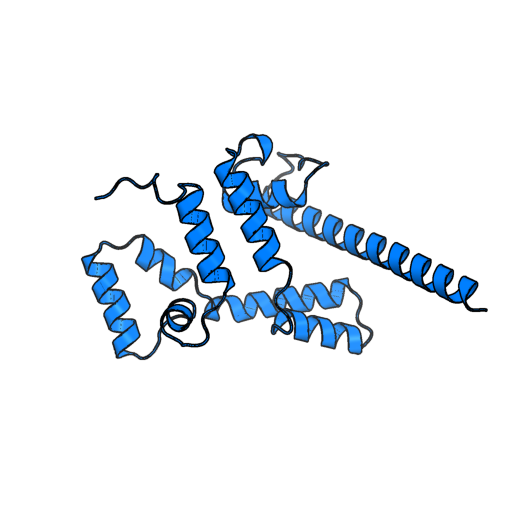G A N 1
ATOM 1048 C CA . ARG A 1 137 ? -26.348 2.400 14.760 1.00 81.69 137 ARG A CA 1
ATOM 1049 C C . ARG A 1 137 ? -27.225 2.942 13.630 1.00 81.69 137 ARG A C 1
ATOM 1051 O O . ARG A 1 137 ? -27.628 2.174 12.764 1.00 81.69 137 ARG A O 1
ATOM 1058 N N . SER A 1 138 ? -27.464 4.254 13.599 1.00 82.50 138 SER A N 1
ATOM 1059 C CA . SER A 1 138 ? -28.221 4.915 12.526 1.00 82.50 138 SER A CA 1
ATOM 1060 C C . SER A 1 138 ? -27.510 4.838 11.166 1.00 82.50 138 SER A C 1
ATOM 1062 O O . SER A 1 138 ? -28.125 4.479 10.163 1.00 82.50 138 SER A O 1
ATOM 1064 N N . ILE A 1 139 ? -26.199 5.101 11.126 1.00 78.38 139 ILE A N 1
ATOM 1065 C CA . ILE A 1 139 ? -25.367 5.006 9.914 1.00 78.38 139 ILE A CA 1
ATOM 1066 C C . ILE A 1 139 ? -25.359 3.571 9.372 1.00 78.38 139 ILE A C 1
ATOM 1068 O O . ILE A 1 139 ? -25.582 3.358 8.182 1.00 78.38 139 ILE A O 1
ATOM 1072 N N . ILE A 1 140 ? -25.148 2.580 10.244 1.00 78.25 140 ILE A N 1
ATOM 1073 C CA . ILE A 1 140 ? -25.174 1.161 9.865 1.00 78.25 140 ILE A CA 1
ATOM 1074 C C . ILE A 1 140 ? -26.568 0.762 9.364 1.00 78.25 140 ILE A C 1
ATOM 1076 O O . ILE A 1 140 ? -26.660 0.089 8.339 1.00 78.25 140 ILE A O 1
ATOM 1080 N N . GLY A 1 141 ? -27.636 1.211 10.034 1.00 79.56 141 GLY A N 1
ATOM 1081 C CA . GLY A 1 141 ? -29.020 0.980 9.607 1.00 79.56 141 GLY A CA 1
ATOM 1082 C C . GLY A 1 141 ? -29.264 1.434 8.168 1.00 79.56 141 GLY A C 1
ATOM 1083 O O . GLY A 1 141 ? -29.726 0.643 7.352 1.00 79.56 141 GLY A O 1
ATOM 1084 N N . LYS A 1 142 ? -28.814 2.644 7.808 1.00 79.00 142 LYS A N 1
ATOM 1085 C CA . LYS A 1 142 ? -28.904 3.150 6.426 1.00 79.00 142 LYS A CA 1
ATOM 1086 C C . LYS A 1 142 ? -28.174 2.261 5.418 1.00 79.00 142 LYS A C 1
ATOM 1088 O O . LYS A 1 142 ? -28.722 1.965 4.362 1.00 79.00 142 LYS A O 1
ATOM 1093 N N . PHE A 1 143 ? -26.964 1.791 5.731 1.00 76.38 143 PHE A N 1
ATOM 1094 C CA . PHE A 1 143 ? -26.226 0.895 4.827 1.00 76.38 143 PHE A CA 1
ATOM 1095 C C . PHE A 1 143 ? -26.929 -0.449 4.610 1.00 76.38 143 PHE A C 1
ATOM 1097 O O . PHE A 1 143 ? -26.861 -1.009 3.509 1.00 76.38 143 PHE A O 1
ATOM 1104 N N . VAL A 1 144 ? -27.592 -0.967 5.646 1.00 75.94 144 VAL A N 1
ATOM 1105 C CA . VAL A 1 144 ? -28.397 -2.191 5.568 1.00 75.94 144 VAL A CA 1
ATOM 1106 C C . VAL A 1 144 ? -29.642 -1.956 4.709 1.00 75.94 144 VAL A C 1
ATOM 1108 O O . VAL A 1 144 ? -29.871 -2.724 3.771 1.00 75.94 144 VAL A O 1
ATOM 1111 N N . ASP A 1 145 ? -30.382 -0.875 4.963 1.00 79.00 145 ASP A N 1
ATOM 1112 C CA . ASP A 1 145 ? -31.607 -0.520 4.235 1.00 79.00 145 ASP A CA 1
ATOM 1113 C C . ASP A 1 145 ? -31.335 -0.268 2.743 1.00 79.00 145 ASP A C 1
ATOM 1115 O O . ASP A 1 145 ? -32.058 -0.750 1.870 1.00 79.00 145 ASP A O 1
ATOM 1119 N N . GLU A 1 146 ? -30.227 0.406 2.430 1.00 78.00 146 GLU A N 1
ATOM 1120 C CA . GLU A 1 146 ? -29.780 0.669 1.059 1.00 78.00 146 GLU A CA 1
ATOM 1121 C C . GLU A 1 146 ? -29.148 -0.558 0.373 1.00 78.00 146 GLU A C 1
ATOM 1123 O O . GLU A 1 146 ? -28.765 -0.484 -0.798 1.00 78.00 146 GLU A O 1
ATOM 1128 N N . ARG A 1 147 ? -28.998 -1.690 1.081 1.00 67.19 147 ARG A N 1
ATOM 1129 C CA . ARG A 1 147 ? -28.262 -2.894 0.632 1.00 67.19 147 ARG A CA 1
ATOM 1130 C C . ARG A 1 147 ? -26.844 -2.585 0.135 1.00 67.19 147 ARG A C 1
ATOM 1132 O O . ARG A 1 147 ? -26.281 -3.292 -0.708 1.00 67.19 147 ARG A O 1
ATOM 1139 N N . ARG A 1 148 ? -26.246 -1.528 0.675 1.00 67.50 148 ARG A N 1
ATOM 1140 C CA . ARG A 1 148 ? -24.936 -0.991 0.310 1.00 67.50 148 ARG A CA 1
ATOM 1141 C C . ARG A 1 148 ? -24.011 -1.067 1.512 1.00 67.50 148 ARG A C 1
ATOM 1143 O O . ARG A 1 148 ? -23.571 -0.052 2.032 1.00 67.50 148 ARG A O 1
ATOM 1150 N N . LEU A 1 149 ? -23.690 -2.287 1.942 1.00 64.38 149 LEU A N 1
ATOM 1151 C CA . LEU A 1 149 ? -22.631 -2.495 2.930 1.00 64.38 149 LEU A CA 1
ATOM 1152 C C . LEU A 1 149 ? -21.271 -2.156 2.300 1.00 64.38 149 LEU A C 1
ATOM 1154 O O . LEU A 1 149 ? -20.895 -2.802 1.311 1.00 64.38 149 LEU A O 1
ATOM 1158 N N . PRO A 1 150 ? -20.527 -1.178 2.853 1.00 64.81 150 PRO A N 1
ATOM 1159 C CA . PRO A 1 150 ? -19.160 -0.900 2.438 1.00 64.81 150 PRO A CA 1
ATOM 1160 C C . PRO A 1 150 ? -18.273 -2.145 2.548 1.00 64.81 150 PRO A C 1
ATOM 1162 O O . PRO A 1 150 ? -18.520 -3.052 3.349 1.00 64.81 150 PRO A O 1
ATOM 1165 N N . LYS A 1 151 ? -17.223 -2.173 1.729 1.00 56.03 151 LYS A N 1
ATOM 1166 C CA . LYS A 1 151 ? -16.397 -3.353 1.461 1.00 56.03 151 LYS A CA 1
ATOM 1167 C C . LYS A 1 151 ? -15.332 -3.695 2.525 1.00 56.03 151 LYS A C 1
ATOM 1169 O O . LYS A 1 151 ? -14.309 -4.252 2.164 1.00 56.03 151 LYS A O 1
ATOM 1174 N N . PRO A 1 152 ? -15.550 -3.395 3.817 1.00 57.28 152 PRO A N 1
ATOM 1175 C CA . PRO A 1 152 ? -15.083 -4.347 4.828 1.00 57.28 152 PRO A CA 1
ATOM 1176 C C . PRO A 1 152 ? -16.228 -4.955 5.647 1.00 57.28 152 PRO A C 1
ATOM 1178 O O . PRO A 1 152 ? -16.102 -6.082 6.103 1.00 57.28 152 PRO A O 1
ATOM 1181 N N . PHE A 1 153 ? -17.388 -4.295 5.778 1.00 60.16 153 PHE A N 1
ATOM 1182 C CA . PHE A 1 153 ? -18.535 -4.881 6.489 1.00 60.16 153 PHE A CA 1
ATOM 1183 C C . PHE A 1 153 ? -19.124 -6.071 5.754 1.00 60.16 153 PHE A C 1
ATOM 1185 O O . PHE A 1 153 ? -19.531 -7.039 6.391 1.00 60.16 153 PHE A O 1
ATOM 1192 N N . ARG A 1 154 ? -19.138 -6.009 4.417 1.00 60.19 154 ARG A N 1
ATOM 1193 C CA . ARG A 1 154 ? -19.525 -7.150 3.588 1.00 60.19 154 ARG A CA 1
ATOM 1194 C C . ARG A 1 154 ? -18.673 -8.375 3.927 1.00 60.19 154 ARG A C 1
ATOM 1196 O O . ARG A 1 154 ? -19.233 -9.453 4.070 1.00 60.19 154 ARG A O 1
ATOM 1203 N N . ASP A 1 155 ? -17.376 -8.195 4.152 1.00 57.81 155 ASP A N 1
ATOM 1204 C CA . ASP A 1 155 ? -16.437 -9.292 4.396 1.00 57.81 155 ASP A CA 1
ATOM 1205 C C . ASP A 1 155 ? -16.555 -9.868 5.821 1.00 57.81 155 ASP A C 1
ATOM 1207 O O . ASP A 1 155 ? -16.152 -11.000 6.047 1.00 57.81 155 ASP A O 1
ATOM 1211 N N . PHE A 1 156 ? -17.180 -9.159 6.774 1.00 54.91 156 PHE A N 1
ATOM 1212 C CA . PHE A 1 156 ? -17.512 -9.704 8.103 1.00 54.91 156 PHE A CA 1
ATOM 1213 C C . PHE A 1 156 ? -18.759 -10.598 8.108 1.00 54.91 156 PHE A C 1
ATOM 1215 O O . PHE A 1 156 ? -18.857 -11.507 8.937 1.00 54.91 156 PHE A O 1
ATOM 1222 N N . VAL A 1 157 ? -19.717 -10.329 7.215 1.00 52.94 157 VAL A N 1
ATOM 1223 C CA . VAL A 1 157 ? -21.002 -11.048 7.145 1.00 52.94 157 VAL A CA 1
ATOM 1224 C C . VAL A 1 157 ? -21.037 -12.118 6.051 1.00 52.94 157 VAL A C 1
ATOM 1226 O O . VAL A 1 157 ? -21.898 -12.994 6.090 1.00 52.94 157 VAL A O 1
ATOM 1229 N N . HIS A 1 158 ? -20.117 -12.080 5.082 1.00 55.06 158 HIS A N 1
ATOM 1230 C CA . HIS A 1 158 ? -20.043 -13.079 4.016 1.00 55.06 158 HIS A CA 1
ATOM 1231 C C . HIS A 1 158 ? -19.262 -14.332 4.462 1.00 55.06 158 HIS A C 1
ATOM 1233 O O . HIS A 1 158 ? -18.276 -14.213 5.186 1.00 55.06 158 HIS A O 1
ATOM 1239 N N . PRO A 1 159 ? -19.622 -15.538 3.981 1.00 49.62 159 PRO A N 1
ATOM 1240 C CA . PRO A 1 159 ? -18.847 -16.761 4.228 1.00 49.62 159 PRO A CA 1
ATOM 1241 C C . PRO A 1 159 ? -17.423 -16.740 3.636 1.00 49.62 159 PRO A C 1
ATOM 1243 O O . PRO A 1 159 ? -16.568 -17.492 4.091 1.00 49.62 159 PRO A O 1
ATOM 1246 N N . CYS A 1 160 ? -17.143 -15.863 2.665 1.00 58.22 160 CYS A N 1
ATOM 1247 C CA . CYS A 1 160 ? -15.786 -15.590 2.178 1.00 58.22 160 CYS A CA 1
ATOM 1248 C C . CYS A 1 160 ? -15.204 -14.396 2.937 1.00 58.22 160 CYS A C 1
ATOM 1250 O O . CYS A 1 160 ? -15.125 -13.296 2.392 1.00 58.22 160 CYS A O 1
ATOM 1252 N N . LYS A 1 161 ? -14.852 -14.616 4.204 1.00 66.31 161 LYS A N 1
ATOM 1253 C CA . LYS A 1 161 ? -14.140 -13.621 5.008 1.00 66.31 161 LYS A CA 1
ATOM 1254 C C . LYS A 1 161 ? -12.712 -13.470 4.502 1.00 66.31 161 LYS A C 1
ATOM 1256 O O . LYS A 1 161 ? -12.079 -14.462 4.139 1.00 66.31 161 LYS A O 1
ATOM 1261 N N . ASP A 1 162 ? -12.203 -12.245 4.504 1.00 74.81 162 ASP A N 1
ATOM 1262 C CA . ASP A 1 162 ? -10.784 -12.007 4.269 1.00 74.81 162 ASP A CA 1
ATOM 1263 C C . ASP A 1 162 ? -9.985 -12.508 5.491 1.00 74.81 162 A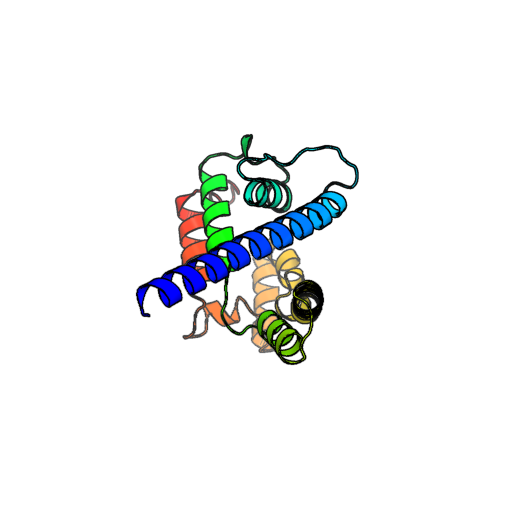SP A C 1
ATOM 1265 O O . ASP A 1 162 ? -10.142 -11.956 6.586 1.00 74.81 162 ASP A O 1
ATOM 1269 N N . PRO A 1 163 ? -9.125 -13.536 5.353 1.00 81.06 163 PRO A N 1
ATOM 1270 C CA . PRO A 1 163 ? -8.378 -14.093 6.484 1.00 81.06 163 PRO A CA 1
ATOM 1271 C C . PRO A 1 163 ? -7.432 -13.071 7.131 1.00 81.06 163 PRO A C 1
ATOM 1273 O O . PRO A 1 163 ? -7.081 -13.198 8.305 1.00 81.06 163 PRO A O 1
ATOM 1276 N N . ARG A 1 164 ? -7.032 -12.025 6.398 1.00 83.38 164 ARG A N 1
ATOM 1277 C CA . ARG A 1 164 ? -6.172 -10.957 6.919 1.00 83.38 164 ARG A CA 1
ATOM 1278 C C . ARG A 1 164 ? -6.903 -10.123 7.965 1.00 83.38 164 ARG A C 1
ATOM 1280 O O . ARG A 1 164 ? -6.271 -9.651 8.907 1.00 83.38 164 ARG A O 1
ATOM 1287 N N . THR A 1 165 ? -8.222 -9.973 7.838 1.00 79.12 165 THR A N 1
ATOM 1288 C CA . THR A 1 165 ? -9.051 -9.254 8.812 1.00 79.12 165 THR A CA 1
ATOM 1289 C C . THR A 1 165 ? -9.020 -9.941 10.174 1.00 79.12 165 THR A C 1
ATOM 1291 O O . THR A 1 165 ? -8.821 -9.269 11.185 1.00 79.12 165 THR A O 1
ATOM 1294 N N . ASP A 1 166 ? -9.135 -11.269 10.209 1.00 81.38 166 ASP A N 1
ATOM 1295 C CA . ASP A 1 166 ? -9.086 -12.032 11.459 1.00 81.38 166 ASP A CA 1
ATOM 1296 C C . ASP A 1 166 ? -7.701 -11.940 12.115 1.00 81.38 166 ASP A C 1
ATOM 1298 O O . ASP A 1 166 ? -7.597 -11.662 13.312 1.00 81.38 166 ASP A O 1
ATOM 1302 N N . ILE A 1 167 ? -6.627 -12.078 11.326 1.00 85.81 167 ILE A N 1
ATOM 1303 C CA . ILE A 1 167 ? -5.249 -11.928 11.818 1.00 85.81 167 ILE A CA 1
ATOM 1304 C C . ILE A 1 167 ? -5.036 -10.527 12.400 1.00 85.81 167 ILE A C 1
ATOM 1306 O O . ILE A 1 167 ? -4.481 -10.402 13.494 1.00 85.81 167 ILE A O 1
ATOM 1310 N N . LEU A 1 168 ? -5.494 -9.475 11.716 1.00 83.44 168 LEU A N 1
ATOM 1311 C CA . LEU A 1 168 ? -5.381 -8.097 12.200 1.00 83.44 168 LEU A CA 1
ATOM 1312 C C . LEU A 1 168 ? -6.165 -7.881 13.496 1.00 83.44 168 LEU A C 1
ATOM 1314 O O . LEU A 1 168 ? -5.613 -7.315 14.436 1.00 83.44 168 LEU A O 1
ATOM 1318 N N . MET A 1 169 ? -7.412 -8.356 13.589 1.00 80.50 169 MET A N 1
ATOM 1319 C CA . MET A 1 169 ? -8.211 -8.216 14.813 1.00 80.50 169 MET A CA 1
ATOM 1320 C C . MET A 1 169 ? -7.548 -8.894 16.011 1.00 80.50 169 MET A C 1
ATOM 1322 O O . MET A 1 169 ? -7.424 -8.291 17.080 1.00 80.50 169 MET A O 1
ATOM 1326 N N . VAL A 1 170 ? -7.087 -10.132 15.822 1.00 82.94 170 VAL A N 1
ATOM 1327 C CA . VAL A 1 170 ? -6.379 -10.897 16.851 1.00 82.94 170 VAL A CA 1
ATOM 1328 C C . VAL A 1 170 ? -5.112 -10.150 17.267 1.00 82.94 170 VAL A C 1
ATOM 1330 O O . VAL A 1 170 ? -4.884 -9.918 18.451 1.00 82.94 170 VAL A O 1
ATOM 1333 N N . THR A 1 171 ? -4.327 -9.685 16.300 1.00 83.69 171 THR A N 1
ATOM 1334 C CA . THR A 1 171 ? -3.072 -8.960 16.532 1.00 83.69 171 THR A CA 1
ATOM 1335 C C . THR A 1 171 ? -3.295 -7.658 17.312 1.00 83.69 171 THR A C 1
ATOM 1337 O O . THR A 1 171 ? -2.598 -7.404 18.295 1.00 83.69 171 THR A O 1
ATOM 1340 N N . CYS A 1 172 ? -4.303 -6.862 16.944 1.00 80.94 172 CYS A N 1
ATOM 1341 C CA . CYS A 1 172 ? -4.682 -5.643 17.664 1.00 80.94 172 CYS A CA 1
ATOM 1342 C C . CYS A 1 172 ? -5.105 -5.927 19.115 1.00 80.94 172 CYS A C 1
ATOM 1344 O O . CYS A 1 172 ? -4.758 -5.157 20.014 1.00 80.94 172 CYS A O 1
ATOM 1346 N N . TYR A 1 173 ? -5.814 -7.036 19.354 1.00 77.62 173 TYR A N 1
ATOM 1347 C CA . TYR A 1 173 ? -6.201 -7.472 20.697 1.00 77.62 173 TYR A CA 1
ATOM 1348 C C . TYR A 1 173 ? -4.988 -7.885 21.544 1.00 77.62 173 TYR A C 1
ATOM 1350 O O . TYR A 1 173 ? -4.819 -7.392 22.661 1.00 77.62 173 TYR A O 1
ATOM 1358 N N . TRP A 1 174 ? -4.114 -8.748 21.014 1.00 74.69 174 TRP A N 1
ATOM 1359 C CA . TRP A 1 174 ? -2.937 -9.255 21.735 1.00 74.69 174 TRP A CA 1
ATOM 1360 C C . TRP A 1 174 ? -1.915 -8.170 22.055 1.00 74.69 174 TRP A C 1
ATOM 1362 O O . TRP A 1 174 ? -1.268 -8.219 23.101 1.00 74.69 174 TRP A O 1
ATOM 1372 N N . PHE A 1 175 ? -1.769 -7.186 21.171 1.00 77.69 175 PHE A N 1
ATOM 1373 C CA . PHE A 1 175 ? -0.829 -6.083 21.355 1.00 77.69 175 PHE A CA 1
ATOM 1374 C C . PHE A 1 175 ? -1.427 -4.894 22.106 1.00 77.69 175 PHE A C 1
ATOM 1376 O O . PHE A 1 175 ? -0.753 -3.883 22.275 1.00 77.69 175 PHE A O 1
ATOM 1383 N N . GLY A 1 176 ? -2.659 -5.017 22.614 1.00 63.41 176 GLY A N 1
ATOM 1384 C CA . GLY A 1 176 ? -3.261 -4.019 23.496 1.00 63.41 176 GLY A CA 1
ATOM 1385 C C . GLY A 1 176 ? -3.535 -2.672 22.826 1.00 63.41 176 GLY A C 1
ATOM 1386 O O . GLY A 1 176 ? -3.836 -1.708 23.523 1.00 63.41 176 GLY A O 1
ATOM 1387 N N . VAL A 1 177 ? -3.490 -2.602 21.492 1.00 60.50 177 VAL A N 1
ATOM 1388 C CA . VAL A 1 177 ? -3.758 -1.375 20.721 1.00 60.50 177 VAL A CA 1
ATOM 1389 C C . VAL A 1 177 ? -5.214 -0.925 20.903 1.00 60.50 177 VAL A C 1
ATOM 1391 O O . VAL A 1 177 ? -5.518 0.257 20.817 1.00 60.50 177 VAL A O 1
ATOM 1394 N N . THR A 1 178 ? -6.111 -1.848 21.259 1.00 51.22 178 THR A N 1
ATOM 1395 C CA . THR A 1 178 ? -7.511 -1.569 21.618 1.00 51.22 178 THR A CA 1
ATOM 1396 C C . THR A 1 178 ? -7.741 -1.258 23.102 1.00 51.22 178 THR A C 1
ATOM 1398 O O . THR A 1 178 ? -8.867 -0.948 23.479 1.00 51.22 178 THR A O 1
ATOM 1401 N N . ARG A 1 179 ? -6.717 -1.330 23.968 1.00 41.41 179 ARG A N 1
ATOM 1402 C CA . ARG A 1 179 ? -6.858 -1.066 25.416 1.00 41.41 179 ARG A CA 1
ATOM 1403 C C . ARG A 1 179 ? -6.592 0.391 25.814 1.00 41.41 179 ARG A C 1
ATOM 1405 O O . ARG A 1 179 ? -6.847 0.742 26.961 1.00 41.41 179 ARG A O 1
ATOM 1412 N N . SER A 1 180 ? -6.096 1.233 24.905 1.00 37.91 180 SER A N 1
ATOM 1413 C CA . SER A 1 180 ? -5.729 2.631 25.189 1.00 37.91 180 SER A CA 1
ATOM 1414 C C . SER A 1 180 ? -6.834 3.658 24.912 1.00 37.91 180 SER A C 1
ATOM 1416 O O . SER A 1 180 ? -6.715 4.800 25.350 1.00 37.91 180 SER A O 1
ATOM 1418 N N . THR A 1 181 ? -7.945 3.282 24.273 1.00 37.81 181 THR A N 1
ATOM 1419 C CA . THR A 1 181 ? -9.167 4.100 24.283 1.00 37.81 181 THR A CA 1
ATOM 1420 C C . THR A 1 181 ? -10.031 3.671 25.461 1.00 37.81 181 THR A C 1
ATOM 1422 O O . THR A 1 181 ? -10.836 2.749 25.351 1.00 37.81 181 THR A O 1
ATOM 1425 N N . GLY A 1 182 ? -9.832 4.316 26.609 1.00 37.94 182 GLY A N 1
ATOM 1426 C CA . GLY A 1 182 ? -10.751 4.198 27.734 1.00 37.94 182 GLY A CA 1
ATOM 1427 C C . GLY A 1 182 ? -12.150 4.658 27.325 1.00 37.94 182 GLY A C 1
ATOM 1428 O O . GLY A 1 182 ? -12.361 5.844 27.098 1.00 37.94 182 GLY A O 1
ATOM 1429 N N . ALA A 1 183 ? -13.077 3.711 27.214 1.00 28.12 183 ALA A N 1
ATOM 1430 C CA . ALA A 1 183 ? -14.520 3.919 27.269 1.00 28.12 183 ALA A CA 1
ATOM 1431 C C . ALA A 1 183 ? -15.183 2.546 27.470 1.00 28.12 183 ALA A C 1
ATOM 1433 O O . ALA A 1 183 ? -15.325 1.769 26.525 1.00 28.12 183 ALA A O 1
ATOM 1434 N N . LEU A 1 184 ? -15.496 2.245 28.733 1.00 32.72 184 LEU A N 1
ATOM 1435 C CA . LEU A 1 184 ? -16.663 1.436 29.087 1.00 32.72 184 LEU A CA 1
ATOM 1436 C C . LEU A 1 184 ? -17.914 2.299 28.907 1.00 32.72 184 LEU A C 1
ATOM 1438 O O . LEU A 1 184 ? -17.803 3.518 29.178 1.00 32.72 184 LEU A O 1
#

pLDDT: mean 75.07, std 15.86, range [28.12, 94.94]

Mean predicted aligned error: 11.15 Å

InterPro domains:
  IPR016142 Citrate synthase-like, large alpha subdomain [G3DSA:1.10.580.10] (2-141)
  IPR036969 Citrate synthase superfamily [SSF48256] (28-172)

Organism: Babesia caballi (NCBI:txid5871)

Foldseek 3Di:
DVVVVVVVVVVVVVVVVVVVVVVVVVVLVVVCCVVVVHPPDDQDPVCNPLQSQCCVPVVDGPVPDDPLVSVLSVLVCVLPVDDPDDQLQVQLVVCVVVVHDNVSSNVSSVVRVVVCDVLQDPVLVVCLVPDDPVVVVVSVVVCVVVVNDRVQVCLVPDPNHDVSVVVSVVSCVVSCVVVPPDDD

Radius of gyration: 20.78 Å; Cα contacts (8 Å, |Δi|>4): 106; chains: 1; bounding box: 58×48×53 Å

Solvent-accessible surface area (backbone atoms only — not comparable to full-atom values): 10598 Å² total; per-residue (Å²): 114,69,68,60,53,52,50,49,52,50,52,54,50,50,54,50,49,55,53,51,53,51,52,49,51,54,52,48,52,57,50,46,60,64,70,59,78,51,92,84,69,81,63,49,84,94,44,39,67,58,22,48,49,29,33,75,76,68,74,36,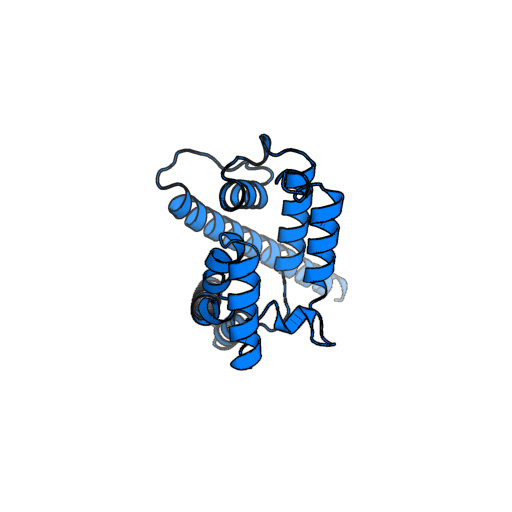55,47,89,78,48,52,71,48,58,51,52,50,50,52,51,52,52,61,65,68,70,65,75,73,87,37,72,25,53,46,46,20,50,52,33,42,74,73,74,38,50,72,67,56,13,50,51,45,16,52,54,44,44,60,71,46,43,74,66,66,40,60,76,68,43,56,57,46,74,73,41,53,74,71,52,34,54,51,56,50,48,51,26,59,76,68,73,53,59,56,72,62,60,43,35,73,76,38,95,73,49,57,69,63,57,56,54,49,54,52,49,38,58,78,46,44,69,69,67,74,66,86,73,132